Protein AF-0000000078832329 (afdb_homodimer)

Nearest PDB structures (foldseek):
  2ef7-assembly1_A-2  TM=8.087E-01  e=2.312E-12  Sulfurisphaera tokodaii str. 7
  5npl-assembly1_A  TM=8.353E-01  e=2.642E-09  Microcystis aeruginosa PCC 7806
  5nmu-assembly1_B-2  TM=8.184E-01  e=7.572E-09  Microcystis aeruginosa PCC 7806
  5nmu-assembly1_C-2  TM=7.370E-01  e=4.777E-09  Microcystis aeruginosa PCC 7806
  5ufu-assembly1_C  TM=8.105E-01  e=3.676E-07  Rattus norvegicus

Organism: Myxococcus xanthus (strain DK1622) (NCBI:txid246197)

Radius of gyration: 20.85 Å; Cα contacts (8 Å, |Δi|>4): 487; chains: 2; bounding box: 55×65×44 Å

Foldseek 3Di:
DDFQLVQFAQPAAAAEQAAFVVVVVVVCVVVVHFKHFYDDPQAGQFIDGVVQSVVCVVVCVDDCVVPTHTSNRRTHGPAAAAARGHHPVVVVCVCVVVVPQKHFHAHPVRGTRGMGGPVSVVVVVVVVVVVVVVVVVVVVVVD/DDFQLVQFAQPAAAAEQAAFVVVVVVVCVVVVHFKHFYDDPQATQFIDGVVQSVVCCVVCVDDCVVPTHTSNNRTHGPAAAAARGHHPVVVVCVCVVVVPQKHFHAHPVRGTRGMGGPVSVVVVVVVVVVVVVVVVVVVVVVD

Sequence (286 aa):
MQIVGELMTRDVVTLKETQNLAKADELLRLHRIRHLPVVRQEKLVGLITHRDLLRAAATHATDPAAQPLWAADIMTRDVQTVRPDTPLRRAVTLMLEHKYGCLPVVDEGGVLQGILTEADLVRYAQHLIGEQDRRELAAEFNAMQIVGELMTRDVVTLKETQNLAKADELLRLHRIRHLPVVRQEKLVGLITHRDLLRAAATHATDPAAQPLWAADIMTRDVQTVRPDTPLRRAVTLMLEHKYGCLPVVDEGGVLQGILTEADLVRYAQHLIGEQDRRELAAEFNA

Structure (mmCIF, N/CA/C/O backbone):
data_AF-0000000078832329-model_v1
#
loop_
_entity.id
_entity.type
_entity.pdbx_description
1 polymer 'CBS domain protein'
#
loop_
_atom_site.group_PDB
_atom_site.id
_atom_site.type_symbol
_atom_site.label_atom_id
_atom_site.label_alt_id
_atom_site.label_comp_id
_atom_site.label_asym_id
_atom_site.label_entity_id
_atom_site.label_seq_id
_atom_site.pdbx_PDB_ins_code
_atom_site.Cartn_x
_atom_site.Cartn_y
_atom_site.Cartn_z
_atom_site.occupancy
_atom_site.B_iso_or_equiv
_atom_site.auth_seq_id
_atom_site.auth_comp_id
_atom_site.auth_asym_id
_atom_site.auth_atom_id
_atom_site.pdbx_PDB_model_num
ATOM 1 N N . MET A 1 1 ? 9.281 23.75 4.949 1 78.62 1 MET A N 1
ATOM 2 C CA . MET A 1 1 ? 8.781 22.766 3.996 1 78.62 1 MET A CA 1
ATOM 3 C C . MET A 1 1 ? 9.305 21.375 4.328 1 78.62 1 MET A C 1
ATOM 5 O O . MET A 1 1 ? 10.492 21.203 4.605 1 78.62 1 MET A O 1
ATOM 9 N N . GLN A 1 2 ? 8.523 20.375 4.504 1 88.81 2 GLN A N 1
ATOM 10 C CA . GLN A 1 2 ? 8.953 19.016 4.879 1 88.81 2 GLN A CA 1
ATOM 11 C C . GLN A 1 2 ? 9.688 18.344 3.73 1 88.81 2 GLN A C 1
ATOM 13 O O . GLN A 1 2 ? 9.328 18.516 2.564 1 88.81 2 GLN A O 1
ATOM 18 N N . ILE A 1 3 ? 10.781 17.75 4.055 1 94.38 3 ILE A N 1
ATOM 19 C CA . ILE A 1 3 ? 11.57 17.047 3.049 1 94.38 3 ILE A CA 1
ATOM 20 C C . ILE A 1 3 ? 11.484 15.539 3.295 1 94.38 3 ILE A C 1
ATOM 22 O O . ILE A 1 3 ? 11.109 15.102 4.383 1 94.38 3 ILE A O 1
ATOM 26 N N . VAL A 1 4 ? 11.836 14.734 2.252 1 96.94 4 VAL A N 1
ATOM 27 C CA . VAL A 1 4 ? 11.75 13.281 2.275 1 96.94 4 VAL A CA 1
ATOM 28 C C . VAL A 1 4 ? 12.586 12.734 3.428 1 96.94 4 VAL A C 1
ATOM 30 O O . VAL A 1 4 ? 12.156 11.82 4.137 1 96.94 4 VAL A O 1
ATOM 33 N N . GLY A 1 5 ? 13.719 13.328 3.629 1 96.5 5 GLY A N 1
ATOM 34 C CA . GLY A 1 5 ? 14.648 12.859 4.641 1 96.5 5 GLY A CA 1
ATOM 35 C C . GLY A 1 5 ? 14.062 12.867 6.039 1 96.5 5 GLY A C 1
ATOM 36 O O . GLY A 1 5 ? 14.539 12.148 6.926 1 96.5 5 GLY A O 1
ATOM 37 N N . GLU A 1 6 ? 13.039 13.656 6.309 1 93.88 6 GLU A N 1
ATOM 38 C CA . GLU A 1 6 ? 12.422 13.781 7.625 1 93.88 6 GLU A CA 1
ATOM 39 C C . GLU A 1 6 ? 11.43 12.648 7.875 1 93.88 6 GLU A C 1
ATOM 41 O O . GLU A 1 6 ? 11.094 12.344 9.023 1 93.88 6 GLU A O 1
ATOM 46 N N . LEU A 1 7 ? 10.977 12.008 6.82 1 94.38 7 LEU A N 1
ATOM 47 C CA . LEU A 1 7 ? 9.906 11.031 6.98 1 94.38 7 LEU A CA 1
ATOM 48 C C . LEU A 1 7 ? 10.375 9.641 6.582 1 94.38 7 LEU A C 1
ATOM 50 O O . LEU A 1 7 ? 9.773 8.641 6.98 1 94.38 7 LEU A O 1
ATOM 54 N N . MET A 1 8 ? 11.375 9.57 5.781 1 96.69 8 MET A N 1
ATOM 55 C CA . MET A 1 8 ? 11.781 8.289 5.219 1 96.69 8 MET A CA 1
ATOM 56 C C . MET A 1 8 ? 12.219 7.328 6.316 1 96.69 8 MET A C 1
ATOM 58 O O . MET A 1 8 ? 12.664 7.758 7.387 1 96.69 8 MET A O 1
ATOM 62 N N . THR A 1 9 ? 12.086 6.09 6.047 1 96.56 9 THR A N 1
ATOM 63 C CA . THR A 1 9 ? 12.688 5.047 6.871 1 96.56 9 THR A CA 1
ATOM 64 C C . THR A 1 9 ? 14.172 4.895 6.551 1 96.56 9 THR A C 1
ATOM 66 O O . THR A 1 9 ? 14.547 4.75 5.383 1 96.56 9 THR A O 1
ATOM 69 N N . ARG A 1 10 ? 14.992 4.918 7.523 1 95.56 10 ARG A N 1
ATOM 70 C CA . ARG A 1 10 ? 16.438 4.883 7.281 1 95.56 10 ARG A CA 1
ATOM 71 C C . ARG A 1 10 ? 16.984 3.477 7.469 1 95.56 10 ARG A C 1
ATOM 73 O O . ARG A 1 10 ? 17.984 3.105 6.84 1 95.56 10 ARG A O 1
ATOM 80 N N . ASP A 1 11 ? 16.453 2.764 8.375 1 93.5 11 ASP A N 1
ATOM 81 C CA . ASP A 1 11 ? 16.891 1.385 8.57 1 93.5 11 ASP A CA 1
ATOM 82 C C . ASP A 1 11 ? 16.234 0.449 7.559 1 93.5 11 ASP A C 1
ATOM 84 O O . ASP A 1 11 ? 15.336 -0.323 7.91 1 93.5 11 ASP A O 1
ATOM 88 N N . VAL A 1 12 ? 16.75 0.442 6.391 1 96.12 12 VAL A N 1
ATOM 89 C CA . VAL A 1 12 ? 16.125 -0.271 5.281 1 96.12 12 VAL A CA 1
ATOM 90 C C . VAL A 1 12 ? 16.703 -1.685 5.188 1 96.12 12 VAL A C 1
ATOM 92 O O . VAL A 1 12 ? 17.922 -1.872 5.211 1 96.12 12 VAL A O 1
ATOM 95 N N . VAL A 1 13 ? 15.883 -2.662 5.176 1 97.31 13 VAL A N 1
ATOM 96 C CA . VAL A 1 13 ? 16.281 -4.027 4.867 1 97.31 13 VAL A CA 1
ATOM 97 C C . VAL A 1 13 ? 16.578 -4.156 3.375 1 97.31 13 VAL A C 1
ATOM 99 O O . VAL A 1 13 ? 15.773 -3.732 2.541 1 97.31 13 VAL A O 1
ATOM 102 N N . THR A 1 14 ? 17.719 -4.656 3.061 1 97.94 14 THR A N 1
ATOM 103 C CA . THR A 1 14 ? 18.109 -4.746 1.661 1 97.94 14 THR A CA 1
ATOM 104 C C . THR A 1 14 ? 18.484 -6.18 1.296 1 97.94 14 THR A C 1
ATOM 106 O O . THR A 1 14 ? 18.625 -7.035 2.174 1 97.94 14 THR A O 1
ATOM 109 N N . LEU A 1 15 ? 18.531 -6.406 0.07 1 97.5 15 LEU A N 1
ATOM 110 C CA . LEU A 1 15 ? 18.969 -7.664 -0.522 1 97.5 15 LEU A CA 1
ATOM 111 C C . LEU A 1 15 ? 20.156 -7.438 -1.456 1 97.5 15 LEU A C 1
ATOM 113 O O . LEU A 1 15 ? 20.188 -6.457 -2.201 1 97.5 15 LEU A O 1
ATOM 117 N N . LYS A 1 16 ? 21.125 -8.32 -1.372 1 96.62 16 LYS A N 1
ATOM 118 C CA . LYS A 1 16 ? 22.172 -8.281 -2.383 1 96.62 16 LYS A CA 1
ATOM 119 C C . LYS A 1 16 ? 21.703 -8.906 -3.693 1 96.62 16 LYS A C 1
ATOM 121 O O . LYS A 1 16 ? 20.891 -9.828 -3.689 1 96.62 16 LYS A O 1
ATOM 126 N N . GLU A 1 17 ? 22.219 -8.445 -4.789 1 93.38 17 GLU A N 1
ATOM 127 C CA . GLU A 1 17 ? 21.781 -8.93 -6.098 1 93.38 17 GLU A CA 1
ATOM 128 C C . GLU A 1 17 ? 22.125 -10.398 -6.285 1 93.38 17 GLU A C 1
ATOM 130 O O . GLU A 1 17 ? 21.531 -11.086 -7.121 1 93.38 17 GLU A O 1
ATOM 135 N N . THR A 1 18 ? 23.078 -10.969 -5.434 1 92.81 18 THR A N 1
ATOM 136 C CA . THR A 1 18 ? 23.547 -12.344 -5.57 1 92.81 18 THR A CA 1
ATOM 137 C C . THR A 1 18 ? 22.766 -13.273 -4.641 1 92.81 18 THR A C 1
ATOM 139 O O . THR A 1 18 ? 23.031 -14.477 -4.594 1 92.81 18 THR A O 1
ATOM 142 N N . GLN A 1 19 ? 21.891 -12.703 -3.875 1 93 19 GLN A N 1
ATOM 143 C CA . GLN A 1 19 ? 21.047 -13.516 -3.004 1 93 19 GLN A CA 1
ATOM 144 C C . GLN A 1 19 ? 19.797 -13.984 -3.736 1 93 19 GLN A C 1
ATOM 146 O O . GLN A 1 19 ? 19.344 -13.336 -4.684 1 93 19 GLN A O 1
ATOM 151 N N . ASN A 1 20 ? 19.281 -15.07 -3.361 1 90.31 20 ASN A N 1
ATOM 152 C CA . ASN A 1 20 ? 18.203 -15.688 -4.125 1 90.31 20 ASN A CA 1
ATOM 153 C C . ASN A 1 20 ? 16.844 -15.273 -3.596 1 90.31 20 ASN A C 1
ATOM 155 O O . ASN A 1 20 ? 16.75 -14.547 -2.609 1 90.31 20 ASN A O 1
ATOM 159 N N . LEU A 1 21 ? 15.812 -15.805 -4.27 1 91.31 21 LEU A N 1
ATOM 160 C CA . LEU A 1 21 ? 14.445 -15.375 -3.996 1 91.31 21 LEU A CA 1
ATOM 161 C C . LEU A 1 21 ? 13.953 -15.945 -2.67 1 91.31 21 LEU A C 1
ATOM 163 O O . LEU A 1 21 ? 13.062 -15.375 -2.033 1 91.31 21 LEU A O 1
ATOM 167 N N . ALA A 1 22 ? 14.539 -17.062 -2.311 1 89.94 22 ALA A N 1
ATOM 168 C CA . ALA A 1 22 ? 14.188 -17.625 -1.005 1 89.94 22 ALA A CA 1
ATOM 169 C C . ALA A 1 22 ? 14.555 -16.656 0.116 1 89.94 22 ALA A C 1
ATOM 171 O O . ALA A 1 22 ? 13.789 -16.469 1.06 1 89.94 22 ALA A O 1
ATOM 172 N N . LYS A 1 23 ? 15.719 -16.094 -0.041 1 94.19 23 LYS A N 1
ATOM 173 C CA . LYS A 1 23 ? 16.156 -15.102 0.935 1 94.19 23 LYS A CA 1
ATOM 174 C C . LYS A 1 23 ? 15.273 -13.859 0.895 1 94.19 23 LYS A C 1
ATOM 176 O O . LYS A 1 23 ? 14.938 -13.297 1.938 1 94.19 23 LYS A O 1
ATOM 181 N N . ALA A 1 24 ? 14.914 -13.43 -0.29 1 94.44 24 ALA A N 1
ATOM 182 C CA . ALA A 1 24 ? 14.023 -12.281 -0.436 1 94.44 24 ALA A CA 1
ATOM 183 C C . ALA A 1 24 ? 12.695 -12.531 0.283 1 94.44 24 ALA A C 1
ATOM 185 O O . ALA A 1 24 ? 12.227 -11.68 1.044 1 94.44 24 ALA A O 1
ATOM 186 N N . ASP A 1 25 ? 12.188 -13.703 0.064 1 92.75 25 ASP A N 1
ATOM 187 C CA . ASP A 1 25 ? 10.914 -14.07 0.685 1 92.75 25 ASP A CA 1
ATOM 188 C C . ASP A 1 25 ? 11.039 -14.094 2.207 1 92.75 25 ASP A C 1
ATOM 190 O O . ASP A 1 25 ? 10.148 -13.609 2.912 1 92.75 25 ASP A O 1
ATOM 194 N N . GLU A 1 26 ? 12.086 -14.633 2.662 1 95.12 26 GLU A N 1
ATOM 195 C CA . GLU A 1 26 ? 12.359 -14.695 4.094 1 95.12 26 GLU A CA 1
ATOM 196 C C . GLU A 1 26 ? 12.414 -13.305 4.707 1 95.12 26 GLU A C 1
ATOM 198 O O . GLU A 1 26 ? 11.789 -13.047 5.738 1 95.12 26 GLU A O 1
ATOM 203 N N . LEU A 1 27 ? 13.086 -12.406 4.074 1 95.75 27 LEU A N 1
ATOM 204 C CA . LEU A 1 27 ? 13.242 -11.047 4.578 1 95.75 27 LEU A CA 1
ATOM 205 C C . LEU A 1 27 ? 11.906 -10.312 4.598 1 95.75 27 LEU A C 1
ATOM 207 O O . LEU A 1 27 ? 11.57 -9.641 5.574 1 95.75 27 LEU A O 1
ATOM 211 N N . LEU A 1 28 ? 11.164 -10.461 3.504 1 94.25 28 LEU A N 1
ATOM 212 C CA . LEU A 1 28 ? 9.867 -9.805 3.424 1 94.25 28 LEU A CA 1
ATOM 213 C C . LEU A 1 28 ? 8.938 -10.297 4.531 1 94.25 28 LEU A C 1
ATOM 215 O O . LEU A 1 28 ? 8.258 -9.492 5.176 1 94.25 28 LEU A O 1
ATOM 219 N N . ARG A 1 29 ? 8.992 -11.555 4.754 1 91.75 29 ARG A N 1
ATOM 220 C CA . ARG A 1 29 ? 8.141 -12.156 5.773 1 91.75 29 ARG A CA 1
ATOM 221 C C . ARG A 1 29 ? 8.609 -11.781 7.172 1 91.75 29 ARG A C 1
ATOM 223 O O . ARG A 1 29 ? 7.812 -11.336 8 1 91.75 29 ARG A O 1
ATOM 230 N N . LEU A 1 30 ? 9.883 -11.914 7.418 1 94.12 30 LEU A N 1
ATOM 231 C CA . LEU A 1 30 ? 10.477 -11.695 8.734 1 94.12 30 LEU A CA 1
ATOM 232 C C . LEU A 1 30 ? 10.281 -10.25 9.18 1 94.12 30 LEU A C 1
ATOM 234 O O . LEU A 1 30 ? 9.938 -10 10.336 1 94.12 30 LEU A O 1
ATOM 238 N N . HIS A 1 31 ? 10.43 -9.359 8.297 1 94 31 HIS A N 1
ATOM 239 C CA . HIS A 1 31 ? 10.375 -7.941 8.648 1 94 31 HIS A CA 1
ATOM 240 C C . HIS A 1 31 ? 9 -7.352 8.367 1 94 31 HIS A C 1
ATOM 242 O O . HIS A 1 31 ? 8.75 -6.184 8.672 1 94 31 HIS A O 1
ATOM 248 N N . ARG A 1 32 ? 8.125 -8.109 7.73 1 90.12 32 ARG A N 1
ATOM 249 C CA . ARG A 1 32 ? 6.766 -7.688 7.406 1 90.12 32 ARG A CA 1
ATOM 250 C C . ARG A 1 32 ? 6.77 -6.457 6.504 1 90.12 32 ARG A C 1
ATOM 252 O O . ARG A 1 32 ? 6.098 -5.465 6.797 1 90.12 32 ARG A O 1
ATOM 259 N N . ILE A 1 33 ? 7.625 -6.559 5.512 1 92.75 33 ILE A N 1
ATOM 260 C CA . ILE A 1 33 ? 7.715 -5.488 4.527 1 92.75 33 ILE A CA 1
ATOM 261 C C . ILE A 1 33 ? 7.387 -6.035 3.139 1 92.75 33 ILE A C 1
ATOM 263 O O . ILE A 1 33 ? 7.324 -7.25 2.941 1 92.75 33 ILE A O 1
ATOM 267 N N . ARG A 1 34 ? 7.133 -5.039 2.188 1 91.62 34 ARG A N 1
ATOM 268 C CA . ARG A 1 34 ? 6.699 -5.469 0.861 1 91.62 34 ARG A CA 1
ATOM 269 C C . ARG A 1 34 ? 7.672 -4.992 -0.212 1 91.62 34 ARG A C 1
ATOM 271 O O . ARG A 1 34 ? 7.492 -5.281 -1.396 1 91.62 34 ARG A O 1
ATOM 278 N N . HIS A 1 35 ? 8.609 -4.223 0.212 1 95.38 35 HIS A N 1
ATOM 279 C CA . HIS A 1 35 ? 9.602 -3.664 -0.7 1 95.38 35 HIS A CA 1
ATOM 280 C C . HIS A 1 35 ? 11.016 -3.975 -0.232 1 95.38 35 HIS A C 1
ATOM 282 O O . HIS A 1 35 ? 11.344 -3.791 0.943 1 95.38 35 HIS A O 1
ATOM 288 N N . LEU A 1 36 ? 11.797 -4.453 -1.094 1 97.31 36 LEU A N 1
ATOM 289 C CA . LEU A 1 36 ? 13.172 -4.828 -0.78 1 97.31 36 LEU A CA 1
ATOM 290 C C . LEU A 1 36 ? 14.141 -4.227 -1.791 1 97.31 36 LEU A C 1
ATOM 292 O O . LEU A 1 36 ? 14.375 -4.801 -2.857 1 97.31 36 LEU A O 1
ATOM 296 N N . PRO A 1 37 ? 14.75 -3.078 -1.476 1 98.44 37 PRO A N 1
ATOM 297 C CA . PRO A 1 37 ? 15.812 -2.568 -2.35 1 98.44 37 PRO A CA 1
ATOM 298 C C . PRO A 1 37 ? 16.969 -3.553 -2.518 1 98.44 37 PRO A C 1
ATOM 300 O O . PRO A 1 37 ? 17.344 -4.23 -1.559 1 98.44 37 PRO A O 1
ATOM 303 N N . VAL A 1 38 ? 17.438 -3.68 -3.678 1 98.5 38 VAL A N 1
ATOM 304 C CA . VAL A 1 38 ? 18.609 -4.492 -3.988 1 98.5 38 VAL A CA 1
ATOM 305 C C . VAL A 1 38 ? 19.828 -3.598 -4.129 1 98.5 38 VAL A C 1
ATOM 307 O O . VAL A 1 38 ? 19.797 -2.59 -4.84 1 98.5 38 VAL A O 1
ATOM 310 N N . VAL A 1 39 ? 20.891 -3.975 -3.404 1 98 39 VAL A N 1
ATOM 311 C CA . VAL A 1 39 ? 22.047 -3.082 -3.393 1 98 39 VAL A CA 1
ATOM 312 C C . VAL A 1 39 ? 23.312 -3.857 -3.787 1 98 39 VAL A C 1
ATOM 314 O O . VAL A 1 39 ? 23.359 -5.082 -3.645 1 98 39 VAL A O 1
ATOM 317 N N . ARG A 1 40 ? 24.219 -3.203 -4.422 1 97.31 40 ARG A N 1
ATOM 318 C CA . ARG A 1 40 ? 25.594 -3.609 -4.672 1 97.31 40 ARG A CA 1
ATOM 319 C C . ARG A 1 40 ? 26.578 -2.604 -4.078 1 97.31 40 ARG A C 1
ATOM 321 O O . ARG A 1 40 ? 26.609 -1.446 -4.5 1 97.31 40 ARG A O 1
ATOM 328 N N . GLN A 1 41 ? 27.344 -2.979 -3.062 1 94.81 41 GLN A N 1
ATOM 329 C CA . GLN A 1 41 ? 28.25 -2.07 -2.371 1 94.81 41 GLN A CA 1
ATOM 330 C C . GLN A 1 41 ? 27.531 -0.812 -1.908 1 94.81 41 GLN A C 1
ATOM 332 O O . GLN A 1 41 ? 27.953 0.304 -2.197 1 94.81 41 GLN A O 1
ATOM 337 N N . GLU A 1 42 ? 26.375 -0.898 -1.363 1 95 42 GLU A N 1
ATOM 338 C CA . GLU A 1 42 ? 25.547 0.131 -0.73 1 95 42 GLU A CA 1
ATOM 339 C C . GLU A 1 42 ? 24.812 0.971 -1.772 1 95 42 GLU A C 1
ATOM 341 O O . GLU A 1 42 ? 24.047 1.87 -1.425 1 95 42 GLU A O 1
ATOM 346 N N . LYS A 1 43 ? 25.078 0.626 -3.039 1 97.88 43 LYS A N 1
ATOM 347 C CA . LYS A 1 43 ? 24.391 1.35 -4.105 1 97.88 43 LYS A CA 1
ATOM 348 C C . LYS A 1 43 ? 23.125 0.617 -4.535 1 97.88 43 LYS A C 1
ATOM 350 O O . LYS A 1 43 ? 23.125 -0.611 -4.648 1 97.88 43 LYS A O 1
ATOM 355 N N . LEU A 1 44 ? 22.094 1.38 -4.746 1 98.44 44 LEU A N 1
ATOM 356 C CA . LEU A 1 44 ? 20.844 0.8 -5.191 1 98.44 44 LEU A CA 1
ATOM 357 C C . LEU A 1 44 ? 20.953 0.303 -6.629 1 98.44 44 LEU A C 1
ATOM 359 O O . LEU A 1 44 ? 21.297 1.068 -7.531 1 98.44 44 LEU A O 1
ATOM 363 N N . VAL A 1 45 ? 20.656 -0.986 -6.863 1 98.06 45 VAL A N 1
ATOM 364 C CA . VAL A 1 45 ? 20.766 -1.503 -8.219 1 98.06 45 VAL A CA 1
ATOM 365 C C . VAL A 1 45 ? 19.422 -2.059 -8.68 1 98.06 45 VAL A C 1
ATOM 367 O O . VAL A 1 45 ? 19.25 -2.418 -9.844 1 98.06 45 VAL A O 1
ATOM 370 N N . GLY A 1 46 ? 18.469 -2.135 -7.766 1 98.19 46 GLY A N 1
ATOM 371 C CA . GLY A 1 46 ? 17.141 -2.633 -8.141 1 98.19 46 GLY A CA 1
ATOM 372 C C . GLY A 1 46 ? 16.172 -2.654 -6.98 1 98.19 46 GLY A C 1
ATOM 373 O O . GLY A 1 46 ? 16.469 -2.152 -5.895 1 98.19 46 GLY A O 1
ATOM 374 N N . LEU A 1 47 ? 15.008 -3.123 -7.211 1 98.19 47 LEU A N 1
ATOM 375 C CA . LEU A 1 47 ? 13.93 -3.248 -6.238 1 98.19 47 LEU A CA 1
ATOM 376 C C . LEU A 1 47 ? 13.133 -4.527 -6.473 1 98.19 47 LEU A C 1
ATOM 378 O O . LEU A 1 47 ? 12.828 -4.875 -7.613 1 98.19 47 LEU A O 1
ATOM 382 N N . ILE A 1 48 ? 12.875 -5.211 -5.426 1 96.69 48 ILE A N 1
ATOM 383 C CA . ILE A 1 48 ? 12 -6.379 -5.473 1 96.69 48 ILE A CA 1
ATOM 384 C C . ILE A 1 48 ? 10.812 -6.168 -4.535 1 96.69 48 ILE A C 1
ATOM 386 O O . ILE A 1 48 ? 10.984 -5.75 -3.389 1 96.69 48 ILE A O 1
ATOM 390 N N . THR A 1 49 ? 9.672 -6.383 -5.035 1 94.19 49 THR A N 1
ATOM 391 C CA . THR A 1 49 ? 8.477 -6.305 -4.207 1 94.19 49 THR A CA 1
ATOM 392 C C . THR A 1 49 ? 7.891 -7.691 -3.967 1 94.19 49 THR A C 1
ATOM 394 O O . THR A 1 49 ? 8.281 -8.656 -4.629 1 94.19 49 THR A O 1
ATOM 397 N N . HIS A 1 50 ? 7.059 -7.75 -2.949 1 90.94 50 HIS A N 1
ATOM 398 C CA . HIS A 1 50 ? 6.355 -9.008 -2.715 1 90.94 50 HIS A CA 1
ATOM 399 C C . HIS A 1 50 ? 5.578 -9.438 -3.953 1 90.94 50 HIS A C 1
ATOM 401 O O . HIS A 1 50 ? 5.52 -10.633 -4.266 1 90.94 50 HIS A O 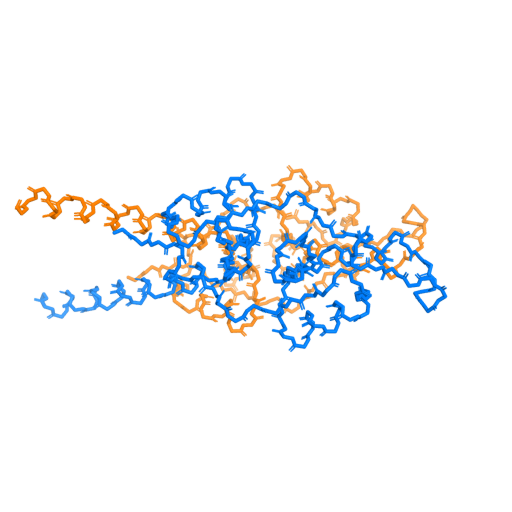1
ATOM 407 N N . ARG A 1 51 ? 5.062 -8.516 -4.68 1 88.75 51 ARG A N 1
ATOM 408 C CA . ARG A 1 51 ? 4.355 -8.828 -5.918 1 88.75 51 ARG A CA 1
ATOM 409 C C . ARG A 1 51 ? 5.293 -9.453 -6.945 1 88.75 51 ARG A C 1
ATOM 411 O O . ARG A 1 51 ? 4.902 -10.375 -7.668 1 88.75 51 ARG A O 1
ATOM 418 N N . ASP A 1 52 ? 6.43 -8.922 -7.031 1 90.12 52 ASP A N 1
ATOM 419 C CA . ASP A 1 52 ? 7.422 -9.484 -7.941 1 90.12 52 ASP A CA 1
ATOM 420 C C . ASP A 1 52 ? 7.668 -10.961 -7.637 1 90.12 52 ASP A C 1
ATOM 422 O O . ASP A 1 52 ? 7.762 -11.781 -8.547 1 90.12 52 ASP A O 1
ATOM 426 N N . LEU A 1 53 ? 7.777 -11.242 -6.371 1 89.31 53 LEU A N 1
ATOM 427 C CA . LEU A 1 53 ? 8.039 -12.617 -5.961 1 89.31 53 LEU A CA 1
ATOM 428 C C . LEU A 1 53 ? 6.867 -13.523 -6.316 1 89.31 53 LEU A C 1
ATOM 430 O O . LEU A 1 53 ? 7.062 -14.633 -6.824 1 89.31 53 LEU A O 1
ATOM 434 N N . LEU A 1 54 ? 5.695 -13.062 -6.074 1 87.31 54 LEU A N 1
ATOM 435 C CA . LEU A 1 54 ? 4.504 -13.852 -6.383 1 87.31 54 LEU A CA 1
ATOM 436 C C . LEU A 1 54 ? 4.379 -14.086 -7.883 1 87.31 54 LEU A C 1
ATOM 438 O O . LEU A 1 54 ? 4.012 -15.18 -8.312 1 87.31 54 LEU A O 1
ATOM 442 N N . ARG A 1 55 ? 4.719 -13.086 -8.641 1 87.31 55 ARG A N 1
ATOM 443 C CA . ARG A 1 55 ? 4.691 -13.227 -10.094 1 87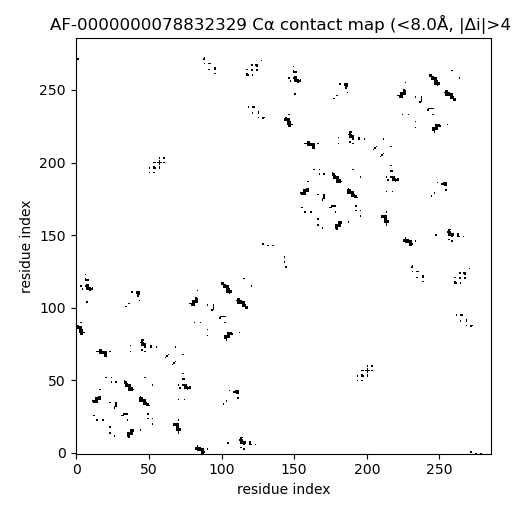.31 55 ARG A CA 1
ATOM 444 C C . ARG A 1 55 ? 5.727 -14.242 -10.562 1 87.31 55 ARG A C 1
ATOM 446 O O . ARG A 1 55 ? 5.438 -15.078 -11.43 1 87.31 55 ARG A O 1
ATOM 453 N N . ALA A 1 56 ? 6.883 -14.117 -10 1 85.31 56 ALA A N 1
ATOM 454 C CA . ALA A 1 56 ? 7.953 -15.047 -10.352 1 85.31 56 ALA A CA 1
ATOM 455 C C . ALA A 1 56 ? 7.566 -16.484 -10.016 1 85.31 56 ALA A C 1
ATOM 457 O O . ALA A 1 56 ? 7.844 -17.406 -10.789 1 85.31 56 ALA A O 1
ATOM 458 N N . ALA A 1 57 ? 6.949 -16.641 -8.914 1 81.38 57 ALA A N 1
ATOM 459 C CA . ALA A 1 57 ? 6.523 -17.969 -8.477 1 81.38 57 ALA A CA 1
ATOM 460 C C . ALA A 1 57 ? 5.453 -18.531 -9.406 1 81.38 57 ALA A C 1
ATOM 462 O O . ALA A 1 57 ? 5.41 -19.734 -9.664 1 81.38 57 ALA A O 1
ATOM 463 N N . ALA A 1 58 ? 4.625 -17.672 -9.945 1 77.44 58 ALA A N 1
ATOM 464 C CA . ALA A 1 58 ? 3.539 -18.094 -10.828 1 77.44 58 ALA A CA 1
ATOM 465 C C . ALA A 1 58 ? 4.07 -18.484 -12.203 1 77.44 58 ALA A C 1
ATOM 467 O O . ALA A 1 58 ? 3.512 -19.359 -12.875 1 77.44 58 ALA A O 1
ATOM 468 N N . THR A 1 59 ? 5.02 -17.766 -12.617 1 76.44 59 THR A N 1
ATOM 469 C CA . THR A 1 59 ? 5.527 -17.969 -13.969 1 76.44 59 THR A CA 1
ATOM 470 C C . THR A 1 59 ? 6.57 -19.078 -14.008 1 76.44 59 THR A C 1
ATOM 472 O O . THR A 1 59 ? 6.711 -19.766 -15.016 1 76.44 59 THR A O 1
ATOM 475 N N . HIS A 1 60 ? 7.328 -19.125 -12.969 1 69.81 60 HIS A N 1
ATOM 476 C CA . HIS A 1 60 ? 8.422 -20.094 -12.984 1 69.81 60 HIS A CA 1
ATOM 477 C C . HIS A 1 60 ? 8.047 -21.359 -12.211 1 69.81 60 HIS A C 1
ATOM 479 O O . HIS A 1 60 ? 8.508 -21.562 -11.086 1 69.81 60 HIS A O 1
ATOM 485 N N . ALA A 1 61 ? 7.023 -22.016 -12.609 1 56.88 61 ALA A N 1
ATOM 486 C CA . ALA A 1 61 ? 6.559 -23.297 -12.055 1 56.88 61 ALA A CA 1
ATOM 487 C C . ALA A 1 61 ? 7.73 -24.203 -11.727 1 56.88 61 ALA A C 1
ATOM 489 O O . ALA A 1 61 ? 7.539 -25.297 -11.18 1 56.88 61 ALA A O 1
ATOM 490 N N . THR A 1 62 ? 8.93 -23.656 -12 1 55.72 62 THR A N 1
ATOM 491 C CA . THR A 1 62 ? 10 -24.641 -11.922 1 55.72 62 THR A CA 1
ATOM 492 C C . THR A 1 62 ? 10.461 -24.828 -10.484 1 55.72 62 THR A C 1
ATOM 494 O O . THR A 1 62 ? 10.227 -23.953 -9.633 1 55.72 62 THR A O 1
ATOM 497 N N . ASP A 1 63 ? 10.938 -26.016 -10.109 1 57.66 63 ASP A N 1
ATOM 498 C CA . ASP A 1 63 ? 11.492 -26.469 -8.836 1 57.66 63 ASP A CA 1
ATOM 499 C C . ASP A 1 63 ? 12.555 -25.5 -8.328 1 57.66 63 ASP A C 1
ATOM 501 O O . ASP A 1 63 ? 13.68 -25.469 -8.844 1 57.66 63 ASP A O 1
ATOM 505 N N . PRO A 1 64 ? 12.094 -24.453 -7.48 1 58.16 64 PRO A N 1
ATOM 506 C CA . PRO A 1 64 ? 13.055 -23.469 -6.973 1 58.16 64 PRO A CA 1
ATOM 507 C C . PRO A 1 64 ? 14.359 -24.109 -6.5 1 58.16 64 PRO A C 1
ATOM 509 O O . PRO A 1 64 ? 15.414 -23.484 -6.523 1 58.16 64 PRO A O 1
ATOM 512 N N . ALA A 1 65 ? 14.242 -25.312 -5.93 1 59.66 65 ALA A N 1
ATOM 513 C CA . ALA A 1 65 ? 15.43 -26.016 -5.469 1 59.66 65 ALA A CA 1
ATOM 514 C C . ALA A 1 65 ? 16.375 -26.312 -6.629 1 59.66 65 ALA A C 1
ATOM 516 O O . ALA A 1 65 ? 17.594 -26.297 -6.473 1 59.66 65 ALA A O 1
ATOM 517 N N . ALA A 1 66 ? 15.844 -26.625 -7.734 1 63.28 66 ALA A N 1
ATOM 518 C CA . ALA A 1 66 ? 16.656 -27.078 -8.867 1 63.28 66 ALA A CA 1
ATOM 519 C C . ALA A 1 66 ? 17.141 -25.875 -9.688 1 63.28 66 ALA A C 1
ATOM 521 O O . ALA A 1 66 ? 18.219 -25.938 -10.297 1 63.28 66 ALA A O 1
ATOM 522 N N . GLN A 1 67 ? 16.422 -24.766 -9.719 1 66.75 67 GLN A N 1
ATOM 523 C CA . GLN A 1 67 ? 16.797 -23.562 -10.469 1 66.75 67 GLN A CA 1
ATOM 524 C C . GLN A 1 67 ? 16.438 -22.312 -9.688 1 66.75 67 GLN A C 1
ATOM 526 O O . GLN A 1 67 ? 15.438 -21.641 -9.984 1 66.75 67 GLN A O 1
ATOM 531 N N . PRO A 1 68 ? 17.422 -22.109 -8.781 1 73.5 68 PRO A N 1
ATOM 532 C CA . PRO A 1 68 ? 17.109 -20.922 -7.969 1 73.5 68 PRO A CA 1
ATOM 533 C C . PRO A 1 68 ? 17.156 -19.641 -8.773 1 73.5 68 PRO A C 1
ATOM 535 O O . PRO A 1 68 ? 17.984 -19.484 -9.68 1 73.5 68 PRO A O 1
ATOM 538 N N . LEU A 1 69 ? 16.094 -18.844 -8.656 1 84.69 69 LEU A N 1
ATOM 539 C CA . LEU A 1 69 ? 16.109 -17.5 -9.203 1 84.69 69 LEU A CA 1
ATOM 540 C C . LEU A 1 69 ? 16.812 -16.531 -8.258 1 84.69 69 LEU A C 1
ATOM 542 O O . LEU A 1 69 ? 16.688 -16.641 -7.039 1 84.69 69 LEU A O 1
ATOM 546 N N . TRP A 1 70 ? 17.672 -15.672 -8.922 1 90.06 70 TRP A N 1
ATOM 547 C CA . TRP A 1 70 ? 18.406 -14.656 -8.172 1 90.06 70 TRP A CA 1
ATOM 548 C C . TRP A 1 70 ? 17.703 -13.312 -8.234 1 90.06 70 TRP A C 1
ATOM 550 O O . TRP A 1 70 ? 16.906 -13.055 -9.148 1 90.06 70 TRP A O 1
ATOM 560 N N . ALA A 1 71 ? 17.984 -12.492 -7.184 1 92.69 71 ALA A N 1
ATOM 561 C CA . ALA A 1 71 ? 17.422 -11.148 -7.141 1 92.69 71 ALA A CA 1
ATOM 562 C C . ALA A 1 71 ? 17.656 -10.406 -8.453 1 92.69 71 ALA A C 1
ATOM 564 O O . ALA A 1 71 ? 16.75 -9.766 -8.984 1 92.69 71 ALA A O 1
ATOM 565 N N . ALA A 1 72 ? 18.812 -10.609 -9.047 1 92.44 72 ALA A N 1
ATOM 566 C CA . ALA A 1 72 ? 19.188 -9.914 -10.273 1 92.44 72 ALA A CA 1
ATOM 567 C C . ALA A 1 72 ? 18.297 -10.32 -11.438 1 92.44 72 ALA A C 1
ATOM 569 O O . ALA A 1 72 ? 18.125 -9.555 -12.391 1 92.44 72 ALA A O 1
ATOM 570 N N . ASP A 1 73 ? 17.688 -11.477 -11.336 1 90.75 73 ASP A N 1
ATOM 571 C CA . ASP A 1 73 ? 16.891 -12.016 -12.438 1 90.75 73 ASP A CA 1
ATOM 572 C C . ASP A 1 73 ? 15.5 -11.391 -12.477 1 90.75 73 ASP A C 1
ATOM 574 O O . ASP A 1 73 ? 14.867 -11.336 -13.531 1 90.75 73 ASP A O 1
ATOM 578 N N . ILE A 1 74 ? 15.086 -10.844 -11.32 1 91 74 ILE A N 1
ATOM 579 C CA . ILE A 1 74 ? 13.672 -10.477 -11.312 1 91 74 ILE A CA 1
ATOM 580 C C . ILE A 1 74 ? 13.516 -9.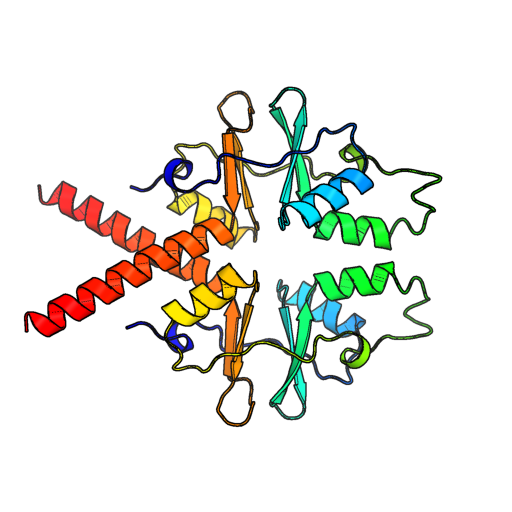023 -10.875 1 91 74 ILE A C 1
ATOM 582 O O . ILE A 1 74 ? 12.438 -8.445 -11 1 91 74 ILE A O 1
ATOM 586 N N . MET A 1 75 ? 14.562 -8.453 -10.359 1 94.56 75 MET A N 1
ATOM 587 C CA . MET A 1 75 ? 14.438 -7.109 -9.789 1 94.56 75 MET A CA 1
ATOM 588 C C . MET A 1 75 ? 14.141 -6.082 -10.875 1 94.56 75 MET A C 1
ATOM 590 O O . MET A 1 75 ? 14.578 -6.238 -12.023 1 94.56 75 MET A O 1
ATOM 594 N N . THR A 1 76 ? 13.391 -5.09 -10.508 1 95.06 76 THR A N 1
ATOM 595 C CA . THR A 1 76 ? 13.258 -3.906 -11.344 1 95.06 76 THR A CA 1
ATOM 596 C C . THR A 1 76 ? 14.531 -3.068 -11.32 1 95.06 76 THR A C 1
ATOM 598 O O . THR A 1 76 ? 15.047 -2.756 -10.242 1 95.06 76 THR A O 1
ATOM 601 N N . ARG A 1 77 ? 15.07 -2.672 -12.414 1 94.44 77 ARG A N 1
ATOM 602 C CA . ARG A 1 77 ? 16.328 -1.951 -12.453 1 94.44 77 ARG A CA 1
ATOM 603 C C . ARG A 1 77 ? 16.109 -0.453 -12.625 1 94.44 77 ARG A C 1
ATOM 605 O O . ARG A 1 77 ? 16.891 0.359 -12.117 1 94.44 77 ARG A O 1
ATOM 612 N N . ASP A 1 78 ? 15.133 -0.068 -13.328 1 93.38 78 ASP A N 1
ATOM 613 C CA . ASP A 1 78 ? 14.828 1.35 -13.508 1 93.38 78 ASP A CA 1
ATOM 614 C C . ASP A 1 78 ? 13.914 1.863 -12.406 1 93.38 78 ASP A C 1
ATOM 616 O O . ASP A 1 78 ? 12.758 2.219 -12.664 1 93.38 78 ASP A O 1
ATOM 620 N N . VAL A 1 79 ? 14.539 1.979 -11.227 1 96.12 79 VAL A N 1
ATOM 621 C CA . VAL A 1 79 ? 13.766 2.348 -10.047 1 96.12 79 VAL A CA 1
ATOM 622 C C . VAL A 1 79 ? 13.734 3.867 -9.898 1 96.12 79 VAL A C 1
ATOM 624 O O . VAL A 1 79 ? 14.773 4.527 -9.977 1 96.12 79 VAL A O 1
ATOM 627 N N . GLN A 1 80 ? 12.586 4.438 -9.812 1 97.38 80 GLN A N 1
ATOM 628 C CA . GLN A 1 80 ? 12.469 5.852 -9.469 1 97.38 80 GLN A CA 1
ATOM 629 C C . GLN A 1 80 ? 12.969 6.117 -8.055 1 97.38 80 GLN A C 1
ATOM 631 O O . GLN A 1 80 ? 12.57 5.43 -7.109 1 97.38 80 GLN A O 1
ATOM 636 N N . THR A 1 81 ? 13.859 7.039 -7.918 1 98.44 81 THR A N 1
ATOM 637 C CA . THR A 1 81 ? 14.414 7.402 -6.621 1 98.44 81 THR A CA 1
ATOM 638 C C . THR A 1 81 ? 14.234 8.891 -6.352 1 98.44 81 THR A C 1
ATOM 640 O O . THR A 1 81 ? 13.859 9.648 -7.25 1 98.44 81 THR A O 1
ATOM 643 N N . VAL A 1 82 ? 14.445 9.234 -5.172 1 98.5 82 VAL A N 1
ATOM 644 C CA . VAL A 1 82 ? 14.492 10.641 -4.777 1 98.5 82 VAL A CA 1
ATOM 645 C C . VAL A 1 82 ? 15.695 10.875 -3.865 1 98.5 82 VAL A C 1
ATOM 647 O O . VAL A 1 82 ? 16.359 9.93 -3.445 1 98.5 82 VAL A O 1
ATOM 650 N N . ARG A 1 83 ? 15.938 12.125 -3.568 1 98.5 83 ARG A N 1
ATOM 651 C CA . ARG A 1 83 ? 17 12.531 -2.648 1 98.5 83 ARG A CA 1
ATOM 652 C C . ARG A 1 83 ? 16.438 12.836 -1.265 1 98.5 83 ARG A C 1
ATOM 654 O O . ARG A 1 83 ? 15.234 13.094 -1.118 1 98.5 83 ARG A O 1
ATOM 661 N N . PRO A 1 84 ? 17.297 12.766 -0.25 1 97.75 84 PRO A N 1
ATOM 662 C CA . PRO A 1 84 ? 16.812 13.102 1.09 1 97.75 84 PRO A CA 1
ATOM 663 C C . PRO A 1 84 ? 16.234 14.516 1.172 1 97.75 84 PRO A C 1
ATOM 665 O O . PRO A 1 84 ? 15.32 14.773 1.954 1 97.75 84 PRO A O 1
ATOM 668 N N . ASP A 1 85 ? 16.703 15.398 0.312 1 97.25 85 ASP A N 1
ATOM 669 C CA . ASP A 1 85 ? 16.297 16.797 0.406 1 97.25 85 ASP A CA 1
ATOM 670 C C . ASP A 1 85 ? 15.141 17.094 -0.553 1 97.25 85 ASP A C 1
ATOM 672 O O . ASP A 1 85 ? 14.695 18.25 -0.648 1 97.25 85 ASP A O 1
ATOM 676 N N . THR A 1 86 ? 14.672 16.094 -1.285 1 96.94 86 THR A N 1
ATOM 677 C CA . THR A 1 86 ? 13.5 16.281 -2.133 1 96.94 86 THR A CA 1
ATOM 678 C C . THR A 1 86 ? 12.312 16.766 -1.311 1 96.94 86 THR A C 1
ATOM 680 O O . THR A 1 86 ? 12.055 16.234 -0.223 1 96.94 86 THR A O 1
ATOM 683 N N . PRO A 1 87 ? 11.656 17.844 -1.765 1 95.69 87 PRO A N 1
ATOM 684 C CA . PRO A 1 87 ? 10.422 18.234 -1.079 1 95.69 87 PRO A CA 1
ATOM 685 C C . PRO A 1 87 ? 9.414 17.094 -0.989 1 95.69 87 PRO A C 1
ATOM 687 O O . PRO A 1 87 ? 9.188 16.391 -1.974 1 95.69 87 PRO A O 1
ATOM 690 N N . LEU A 1 88 ? 8.883 16.906 0.18 1 94.75 88 LEU A N 1
ATOM 691 C CA . LEU A 1 88 ? 7.941 15.82 0.417 1 94.75 88 LEU A CA 1
ATOM 692 C C . LEU A 1 88 ? 6.762 15.906 -0.545 1 94.75 88 LEU A C 1
ATOM 694 O O . LEU A 1 88 ? 6.277 14.883 -1.031 1 94.75 88 LEU A O 1
ATOM 698 N N . ARG A 1 89 ? 6.273 17.078 -0.856 1 92.69 89 ARG A N 1
ATOM 699 C CA . ARG A 1 89 ? 5.156 17.266 -1.775 1 92.69 89 ARG A CA 1
ATOM 700 C C . ARG A 1 89 ? 5.457 16.656 -3.139 1 92.69 89 ARG A C 1
ATOM 702 O O . ARG A 1 89 ? 4.578 16.062 -3.766 1 92.69 89 ARG A O 1
ATOM 709 N N . ARG A 1 90 ? 6.645 16.797 -3.562 1 94.62 90 ARG A N 1
ATOM 710 C CA . ARG A 1 90 ? 7.047 16.234 -4.844 1 94.62 90 ARG A CA 1
ATOM 711 C C . ARG A 1 90 ? 7.074 14.711 -4.785 1 94.62 90 ARG A C 1
ATOM 713 O O . ARG A 1 90 ? 6.613 14.039 -5.711 1 94.62 90 ARG A O 1
ATOM 720 N N . ALA A 1 91 ? 7.637 14.172 -3.742 1 96.5 91 ALA A N 1
ATOM 721 C CA . ALA A 1 91 ? 7.699 12.727 -3.57 1 96.5 91 ALA A CA 1
ATOM 722 C C . ALA A 1 91 ? 6.297 12.117 -3.549 1 96.5 91 ALA A C 1
ATOM 724 O O . ALA A 1 91 ? 6.047 11.102 -4.195 1 96.5 91 ALA A O 1
ATOM 725 N N . VAL A 1 92 ? 5.418 12.758 -2.846 1 95.19 92 VAL A N 1
ATOM 726 C CA . VAL A 1 92 ? 4.051 12.258 -2.723 1 95.19 92 VAL A CA 1
ATOM 727 C C . VAL A 1 92 ? 3.361 12.297 -4.082 1 95.19 92 VAL A C 1
ATOM 729 O O . VAL A 1 92 ? 2.666 11.352 -4.461 1 95.19 92 VAL A O 1
ATOM 732 N N . THR A 1 93 ? 3.562 13.391 -4.805 1 94.19 93 THR A N 1
ATOM 733 C CA . THR A 1 93 ? 2.992 13.516 -6.145 1 94.19 93 THR A CA 1
ATOM 734 C C . THR A 1 93 ? 3.494 12.398 -7.051 1 94.19 93 THR A C 1
ATOM 736 O O . THR A 1 93 ? 2.707 11.766 -7.766 1 94.19 93 THR A O 1
ATOM 739 N N . LEU A 1 94 ? 4.762 12.086 -6.988 1 95 94 LEU A N 1
ATOM 740 C CA . LEU A 1 94 ? 5.359 11.016 -7.77 1 95 94 LEU A CA 1
ATOM 741 C C . LEU A 1 94 ? 4.723 9.672 -7.426 1 95 94 LEU A C 1
ATOM 743 O O . LEU A 1 94 ? 4.359 8.906 -8.32 1 95 94 LEU A O 1
ATOM 747 N N . MET A 1 95 ? 4.547 9.406 -6.152 1 94.94 95 MET A N 1
ATOM 748 C CA . MET A 1 95 ? 4.008 8.133 -5.691 1 94.94 95 MET A CA 1
ATOM 749 C C . MET A 1 95 ? 2.562 7.953 -6.141 1 94.94 95 MET A C 1
ATOM 751 O O . MET A 1 95 ? 2.184 6.879 -6.617 1 94.94 95 MET A O 1
ATOM 755 N N . LEU A 1 96 ? 1.784 9.016 -6.051 1 91.94 96 LEU A N 1
ATOM 756 C CA . LEU A 1 96 ? 0.374 8.93 -6.414 1 91.94 96 LEU A CA 1
ATOM 757 C C . LEU A 1 96 ? 0.21 8.844 -7.93 1 91.94 96 LEU A C 1
ATOM 759 O O . LEU A 1 96 ? -0.585 8.039 -8.422 1 91.94 96 LEU A O 1
ATOM 763 N N . GLU A 1 97 ? 0.973 9.648 -8.672 1 92.06 97 GLU A N 1
ATOM 764 C CA . GLU A 1 97 ? 0.859 9.711 -10.125 1 92.06 97 GLU A CA 1
ATOM 765 C C . GLU A 1 97 ? 1.266 8.391 -10.766 1 92.06 97 GLU A C 1
ATOM 767 O O . GLU A 1 97 ? 0.618 7.922 -11.711 1 92.06 97 GLU A O 1
ATOM 772 N N . HIS A 1 98 ? 2.295 7.781 -10.242 1 92.44 98 HIS A N 1
ATOM 773 C CA . HIS A 1 98 ? 2.836 6.582 -10.859 1 92.44 98 HIS A CA 1
ATOM 774 C C . HIS A 1 98 ? 2.447 5.33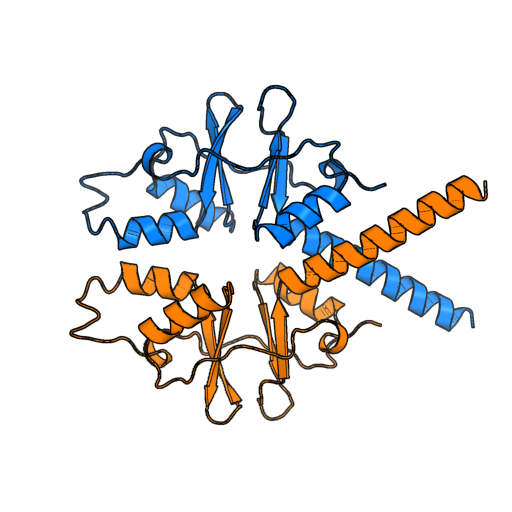2 -10.078 1 92.44 98 HIS A C 1
ATOM 776 O O . HIS A 1 98 ? 2.828 4.219 -10.453 1 92.44 98 HIS A O 1
ATOM 782 N N . LYS A 1 99 ? 1.705 5.523 -8.945 1 89.38 99 LYS A N 1
ATOM 783 C CA . LYS A 1 99 ? 1.22 4.438 -8.102 1 89.38 99 LYS A CA 1
ATOM 784 C C . LYS A 1 99 ? 2.377 3.613 -7.547 1 89.38 99 LYS A C 1
ATOM 786 O O . LYS A 1 99 ? 2.342 2.381 -7.582 1 89.38 99 LYS A O 1
ATOM 791 N N . TYR A 1 100 ? 3.432 4.383 -7.184 1 92.44 100 TYR A N 1
ATOM 792 C CA . TYR A 1 100 ? 4.547 3.727 -6.516 1 92.44 100 TYR A CA 1
ATOM 793 C C . TYR A 1 100 ? 4.223 3.457 -5.051 1 92.44 100 TYR A C 1
ATOM 795 O O . TYR A 1 100 ? 3.752 4.348 -4.34 1 92.44 100 TYR A O 1
ATOM 803 N N . GLY A 1 101 ? 4.469 2.293 -4.562 1 92.12 101 GLY A N 1
ATOM 804 C CA . GLY A 1 101 ? 4.301 1.973 -3.154 1 92.12 101 GLY A CA 1
ATOM 805 C C . GLY A 1 101 ? 5.434 2.488 -2.287 1 92.12 101 GLY A C 1
ATOM 806 O O . GLY A 1 101 ? 5.289 2.592 -1.066 1 92.12 101 GLY A O 1
ATOM 807 N N . CYS A 1 102 ? 6.492 2.77 -2.998 1 95.94 102 CYS A N 1
ATOM 808 C CA . CYS A 1 102 ? 7.648 3.309 -2.291 1 95.94 102 CYS A CA 1
ATOM 809 C C . CYS A 1 102 ? 8.539 4.105 -3.232 1 95.94 102 CYS A C 1
ATOM 811 O O . CYS A 1 102 ? 8.383 4.035 -4.453 1 95.94 102 CYS A O 1
ATOM 813 N N . LEU A 1 103 ? 9.406 4.887 -2.646 1 98.06 103 LEU A N 1
ATOM 814 C CA . LEU A 1 103 ? 10.5 5.574 -3.322 1 98.06 103 LEU A CA 1
ATOM 815 C C . LEU A 1 103 ? 11.805 5.391 -2.562 1 98.06 103 LEU A C 1
ATOM 817 O O . LEU A 1 103 ? 11.992 5.973 -1.489 1 98.06 103 LEU A O 1
ATOM 821 N N . PRO A 1 104 ? 12.734 4.594 -3.1 1 98.75 104 PRO A N 1
ATOM 822 C CA . PRO A 1 104 ? 14.055 4.578 -2.479 1 98.75 104 PRO A CA 1
ATOM 823 C C . PRO A 1 104 ? 14.719 5.953 -2.473 1 98.75 104 PRO A C 1
ATOM 825 O O . PRO A 1 104 ? 14.57 6.719 -3.43 1 98.75 104 PRO A O 1
ATOM 828 N N . VAL A 1 105 ? 15.352 6.27 -1.427 1 98.81 105 VAL A N 1
ATOM 829 C CA . VAL A 1 105 ? 16.062 7.539 -1.257 1 98.81 105 VAL A CA 1
ATOM 830 C C . VAL A 1 105 ? 17.562 7.312 -1.376 1 98.81 105 VAL A C 1
ATOM 832 O O . VAL A 1 105 ? 18.141 6.52 -0.627 1 98.81 105 VAL A O 1
ATOM 835 N N . VAL A 1 106 ? 18.156 7.961 -2.322 1 98.69 106 VAL A N 1
ATOM 836 C CA . VAL A 1 106 ? 19.578 7.746 -2.572 1 98.69 106 VAL A CA 1
ATOM 837 C C . VAL A 1 106 ? 20.312 9.086 -2.547 1 98.69 106 VAL A C 1
ATOM 839 O O . VAL A 1 106 ? 19.703 10.141 -2.74 1 98.69 106 VAL A O 1
ATOM 842 N N . ASP A 1 107 ? 21.547 9.031 -2.25 1 97.94 107 ASP A N 1
ATOM 843 C CA . ASP A 1 107 ? 22.359 10.242 -2.338 1 97.94 107 ASP A CA 1
ATOM 844 C C . ASP A 1 107 ? 22.875 10.445 -3.756 1 97.94 107 ASP A C 1
ATOM 846 O O . ASP A 1 107 ? 22.453 9.766 -4.691 1 97.94 107 ASP A O 1
ATOM 850 N N . GLU A 1 108 ? 23.703 11.375 -3.936 1 96.62 108 GLU A N 1
ATOM 851 C CA . GLU A 1 108 ? 24.219 11.742 -5.25 1 96.62 108 GLU A CA 1
ATOM 852 C C . GLU A 1 108 ? 24.984 10.586 -5.887 1 96.62 108 GLU A C 1
ATOM 854 O O . GLU A 1 108 ? 24.984 10.43 -7.109 1 96.62 108 GLU A O 1
ATOM 859 N N . GLY A 1 109 ? 25.531 9.727 -5.102 1 96.56 109 GLY A N 1
ATOM 860 C CA . GLY A 1 109 ? 26.344 8.617 -5.594 1 96.56 109 GLY A CA 1
ATOM 861 C C . GLY A 1 109 ? 25.531 7.352 -5.812 1 96.56 109 GLY A C 1
ATOM 862 O O . GLY A 1 109 ? 26.078 6.32 -6.219 1 96.56 109 GLY A O 1
ATOM 863 N N . GLY A 1 110 ? 24.281 7.387 -5.516 1 97.44 110 GLY A N 1
ATOM 864 C CA . GLY A 1 110 ? 23.438 6.223 -5.711 1 97.44 110 GLY A CA 1
ATOM 865 C C . GLY A 1 110 ? 23.375 5.316 -4.496 1 97.44 110 GLY A C 1
ATOM 866 O O . GLY A 1 110 ? 22.781 4.238 -4.551 1 97.44 110 GLY A O 1
ATOM 867 N N . VAL A 1 111 ? 24.016 5.848 -3.408 1 98.06 111 VAL A N 1
ATOM 868 C CA . VAL A 1 111 ? 24.016 5.07 -2.174 1 98.06 111 VAL A CA 1
ATOM 869 C C . VAL A 1 111 ? 22.641 5.176 -1.507 1 98.06 111 VAL A C 1
ATOM 871 O O . VAL A 1 111 ? 22.078 6.27 -1.382 1 98.06 111 VAL A O 1
ATOM 874 N N . LEU A 1 112 ? 22.109 4.062 -1.1 1 98.5 112 LEU A N 1
ATOM 875 C CA . LEU A 1 112 ? 20.797 4.016 -0.481 1 98.5 112 LEU A CA 1
ATOM 876 C C . LEU A 1 112 ? 20.812 4.652 0.904 1 98.5 112 LEU A C 1
ATOM 878 O O . LEU A 1 112 ? 21.594 4.242 1.766 1 98.5 112 LEU A O 1
ATOM 882 N N . GLN A 1 113 ? 19.984 5.699 1.067 1 98.31 113 GLN A N 1
ATOM 883 C CA . GLN A 1 113 ? 19.938 6.414 2.338 1 98.31 113 GLN A CA 1
ATOM 884 C C . GLN A 1 113 ? 18.688 6.043 3.133 1 98.31 113 GLN A C 1
ATOM 886 O O . GLN A 1 113 ? 18.625 6.254 4.348 1 98.31 113 GLN A O 1
ATOM 891 N N . GLY A 1 114 ? 17.672 5.543 2.492 1 98.38 114 GLY A N 1
ATOM 892 C CA . GLY A 1 114 ? 16.391 5.219 3.094 1 98.38 114 GLY A CA 1
ATOM 893 C C . GLY A 1 114 ? 15.336 4.832 2.074 1 98.38 114 GLY A C 1
ATOM 894 O O . GLY A 1 114 ? 15.656 4.496 0.935 1 98.38 114 GLY A O 1
ATOM 895 N N . ILE A 1 115 ? 14.156 4.832 2.479 1 98.56 115 ILE A N 1
ATOM 896 C CA . ILE A 1 115 ? 13.031 4.523 1.606 1 98.56 115 ILE A CA 1
ATOM 897 C C . ILE A 1 115 ? 11.773 5.23 2.117 1 98.56 115 ILE A C 1
ATOM 899 O O . ILE A 1 115 ? 11.539 5.297 3.326 1 98.56 115 ILE A O 1
ATOM 903 N N . LEU A 1 116 ? 11.086 5.902 1.266 1 97.62 116 LEU A N 1
ATOM 904 C CA . LEU A 1 116 ? 9.781 6.477 1.581 1 97.62 116 LEU A CA 1
ATOM 905 C C . LEU A 1 116 ? 8.656 5.57 1.088 1 97.62 116 LEU A C 1
ATOM 907 O O . LEU A 1 116 ? 8.57 5.273 -0.105 1 97.62 116 LEU A O 1
ATOM 911 N N . THR A 1 117 ? 7.812 5.121 1.986 1 95.38 117 THR A N 1
ATOM 912 C CA . THR A 1 117 ? 6.727 4.215 1.626 1 95.38 117 THR A CA 1
ATOM 913 C C . THR A 1 117 ? 5.371 4.855 1.901 1 95.38 117 THR A C 1
ATOM 915 O O . THR A 1 117 ? 5.293 5.891 2.566 1 95.38 117 THR A O 1
ATOM 918 N N . GLU A 1 118 ? 4.344 4.238 1.346 1 92.44 118 GLU A N 1
ATOM 919 C CA . GLU A 1 118 ? 2.988 4.672 1.679 1 92.44 118 GLU A CA 1
ATOM 920 C C . GLU A 1 118 ? 2.74 4.605 3.184 1 92.44 118 GLU A C 1
ATOM 922 O O . GLU A 1 118 ? 2.062 5.465 3.746 1 92.44 118 GLU A O 1
ATOM 927 N N . ALA A 1 119 ? 3.346 3.596 3.805 1 91.88 119 ALA A N 1
ATOM 928 C CA . ALA A 1 119 ? 3.184 3.455 5.25 1 91.88 119 ALA A CA 1
ATOM 929 C C . ALA A 1 119 ? 3.77 4.656 5.984 1 91.88 119 ALA A C 1
ATOM 931 O O . ALA A 1 119 ? 3.211 5.109 6.988 1 91.88 119 ALA A O 1
ATOM 932 N N . ASP A 1 120 ? 4.852 5.141 5.527 1 93.12 120 ASP A N 1
ATOM 933 C CA . ASP A 1 120 ? 5.441 6.34 6.117 1 93.12 120 ASP A CA 1
ATOM 934 C C . ASP A 1 120 ? 4.484 7.523 6.027 1 93.12 120 ASP A C 1
ATOM 936 O O . ASP A 1 120 ? 4.348 8.297 6.984 1 93.12 120 ASP A O 1
ATOM 940 N N . LEU A 1 121 ? 3.9 7.652 4.859 1 92.88 121 LEU A N 1
ATOM 941 C CA . LEU A 1 121 ? 2.998 8.773 4.633 1 92.88 121 LEU A CA 1
ATOM 942 C C . LEU A 1 121 ? 1.721 8.617 5.453 1 92.88 121 LEU A C 1
ATOM 944 O O . LEU A 1 121 ? 1.158 9.609 5.93 1 92.88 121 LEU A O 1
ATOM 948 N N . VAL A 1 122 ? 1.282 7.359 5.609 1 92.56 122 VAL A N 1
ATOM 949 C CA . VAL A 1 122 ? 0.119 7.102 6.449 1 92.56 122 VAL A CA 1
ATOM 950 C C . VAL A 1 122 ? 0.442 7.453 7.902 1 92.56 122 VAL A C 1
ATOM 952 O O . VAL A 1 122 ? -0.377 8.062 8.594 1 92.56 122 VAL A O 1
ATOM 955 N N . ARG A 1 123 ? 1.571 7.117 8.328 1 92.06 123 ARG A N 1
ATOM 956 C CA . ARG A 1 123 ? 2.002 7.484 9.672 1 92.06 123 ARG A CA 1
ATOM 957 C C . ARG A 1 123 ? 2.057 9 9.836 1 92.06 123 ARG A C 1
ATOM 959 O O . ARG A 1 123 ? 1.663 9.531 10.875 1 92.06 123 ARG A O 1
ATOM 966 N N . TYR A 1 124 ? 2.578 9.57 8.805 1 89.5 124 TYR A N 1
ATOM 967 C CA . TYR A 1 124 ? 2.625 11.031 8.82 1 89.5 124 TYR A CA 1
ATOM 968 C C . TYR A 1 124 ? 1.223 11.625 8.906 1 89.5 124 TYR A C 1
ATOM 970 O O . TYR A 1 124 ? 0.983 12.562 9.664 1 89.5 124 TYR A O 1
ATOM 978 N N . ALA A 1 125 ? 0.341 11.086 8.094 1 85.81 125 ALA A N 1
ATOM 979 C CA . ALA A 1 125 ? -1.054 11.516 8.133 1 85.81 125 ALA A CA 1
ATOM 980 C C . ALA A 1 125 ? -1.649 11.32 9.523 1 85.81 125 ALA A C 1
ATOM 982 O O . ALA A 1 125 ? -2.393 12.172 10.016 1 85.81 125 ALA A O 1
ATOM 983 N N . GLN A 1 126 ? -1.333 10.156 10.055 1 87.88 126 GLN A N 1
ATOM 984 C CA . GLN A 1 126 ? -1.809 9.867 11.406 1 87.88 126 GLN A CA 1
ATOM 985 C C . GLN A 1 126 ? -1.371 10.945 12.391 1 87.88 126 GLN A C 1
ATOM 987 O O . GLN A 1 126 ? -2.162 11.391 13.227 1 87.88 126 GLN A O 1
ATOM 992 N N . HIS A 1 127 ? -0.136 11.383 12.289 1 86.44 127 HIS A N 1
ATOM 993 C CA . HIS A 1 127 ? 0.405 12.43 13.148 1 86.44 127 HIS A CA 1
ATOM 994 C C . HIS A 1 1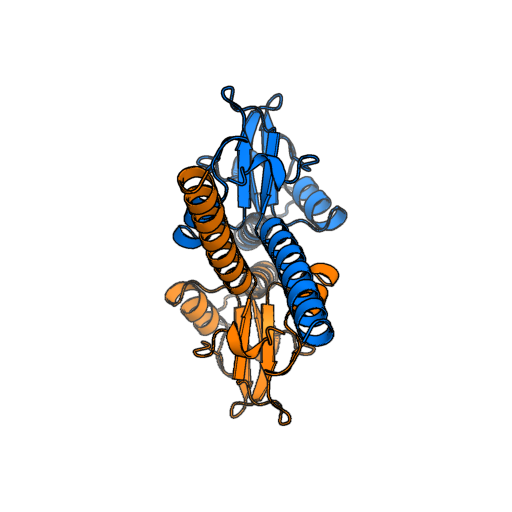27 ? -0.334 13.75 12.938 1 86.44 127 HIS A C 1
ATOM 996 O O . HIS A 1 127 ? -0.703 14.422 13.898 1 86.44 127 HIS A O 1
ATOM 1002 N N . LEU A 1 128 ? -0.613 14.055 11.719 1 82 128 LEU A N 1
ATOM 1003 C CA . LEU A 1 128 ? -1.272 15.312 11.383 1 82 128 LEU A CA 1
ATOM 1004 C C . LEU A 1 128 ? -2.725 15.305 11.852 1 82 128 LEU A C 1
ATOM 1006 O O . LEU A 1 128 ? -3.25 16.344 12.266 1 82 128 LEU A O 1
ATOM 1010 N N . ILE A 1 129 ? -3.354 14.188 11.719 1 81.81 129 ILE A N 1
ATOM 1011 C CA . ILE A 1 129 ? -4.727 14.031 12.195 1 81.81 129 ILE A CA 1
ATOM 1012 C C . ILE A 1 129 ? -4.777 14.242 13.703 1 81.81 129 ILE A C 1
ATOM 1014 O O . ILE A 1 129 ? -5.684 14.906 14.219 1 81.81 129 ILE A O 1
ATOM 1018 N N . GLY A 1 130 ? -3.83 13.562 14.328 1 81.25 130 GLY A N 1
ATOM 1019 C CA . GLY A 1 130 ? -3.752 13.742 15.773 1 81.25 130 GLY A CA 1
ATOM 1020 C C . GLY A 1 130 ? -3.592 15.188 16.188 1 81.25 130 GLY A C 1
ATOM 1021 O O . GLY A 1 130 ? -4.227 15.641 17.141 1 81.25 130 GLY A O 1
ATOM 1022 N N . GLU A 1 131 ? -2.793 15.883 15.461 1 77.94 131 GLU A N 1
ATOM 1023 C CA . GLU A 1 131 ? -2.572 17.297 15.75 1 77.94 131 GLU A CA 1
ATOM 1024 C C . GLU A 1 131 ? -3.842 18.109 15.523 1 77.94 131 GLU A C 1
ATOM 1026 O O . GLU A 1 131 ? -4.133 19.047 16.281 1 77.94 131 GLU A O 1
ATOM 1031 N N . GLN A 1 132 ? -4.488 17.75 14.477 1 73.5 132 GLN A N 1
ATOM 1032 C CA . GLN A 1 132 ? -5.73 18.453 14.172 1 73.5 132 GLN A CA 1
ATOM 1033 C C . GLN A 1 132 ? -6.785 18.188 15.242 1 73.5 132 GLN A C 1
ATOM 1035 O O . GLN A 1 132 ? -7.527 19.078 15.633 1 73.5 132 GLN A O 1
ATOM 1040 N N . ASP A 1 133 ? -6.832 16.891 15.602 1 74 133 ASP A N 1
ATOM 1041 C CA . ASP A 1 133 ? -7.785 16.531 16.641 1 74 133 ASP A CA 1
ATOM 1042 C C . ASP A 1 133 ? -7.496 17.281 17.938 1 74 133 ASP A C 1
ATOM 1044 O O . ASP A 1 133 ? -8.414 17.75 18.609 1 74 133 ASP A O 1
ATOM 1048 N N . ARG A 1 134 ? -6.234 17.5 18.25 1 69.56 134 ARG A N 1
ATOM 1049 C CA . ARG A 1 134 ? -5.84 18.234 19.438 1 69.56 134 ARG A CA 1
ATOM 1050 C C . ARG A 1 134 ? -6.188 19.719 19.312 1 69.56 134 ARG A C 1
ATOM 1052 O O . ARG A 1 134 ? -6.676 20.328 20.266 1 69.56 134 ARG A O 1
ATOM 1059 N N . ARG A 1 135 ? -6.043 20.219 18.172 1 69.56 135 ARG A N 1
ATOM 1060 C CA . ARG A 1 135 ? -6.336 21.641 17.953 1 69.56 135 ARG A CA 1
ATOM 1061 C C . ARG A 1 135 ? -7.832 21.906 18.047 1 69.56 135 ARG A C 1
ATOM 1063 O O . ARG A 1 135 ? -8.25 22.938 18.594 1 69.56 135 ARG A O 1
ATOM 1070 N N . GLU A 1 136 ? -8.508 20.969 17.5 1 68.94 136 GLU A N 1
ATOM 1071 C CA . GLU A 1 136 ? -9.961 21.125 17.516 1 68.94 136 GLU A CA 1
ATOM 1072 C C . GLU A 1 136 ? -10.516 20.984 18.938 1 68.94 136 GLU A C 1
ATOM 1074 O O . GLU A 1 136 ? -11.422 21.719 19.328 1 68.94 136 GLU A O 1
ATOM 1079 N N . LEU A 1 137 ? -9.953 20.031 19.609 1 67.75 137 LEU A N 1
ATOM 1080 C CA . LEU A 1 137 ? -10.359 19.859 21.016 1 67.75 137 LEU A CA 1
ATOM 1081 C C . LEU A 1 137 ? -9.992 21.094 21.828 1 67.75 137 LEU A C 1
ATOM 1083 O O . LEU A 1 137 ? -10.781 21.547 22.656 1 67.75 137 LEU A O 1
ATOM 1087 N N . ALA A 1 138 ? -8.781 21.719 21.641 1 66.38 138 ALA A N 1
ATOM 1088 C CA . ALA A 1 138 ? -8.32 22.922 22.344 1 66.38 138 ALA A CA 1
ATOM 1089 C C . ALA A 1 138 ? -9.18 24.125 21.969 1 66.38 138 ALA A C 1
ATOM 1091 O O . ALA A 1 138 ? -9.5 24.953 22.828 1 66.38 138 ALA A O 1
ATOM 1092 N N . ALA A 1 139 ? -9.586 24.219 20.75 1 67.75 139 ALA A N 1
ATOM 1093 C CA . ALA A 1 139 ? -10.422 25.328 20.312 1 67.75 139 ALA A CA 1
ATOM 1094 C C . ALA A 1 139 ? -11.812 25.25 20.938 1 67.75 139 ALA A C 1
ATOM 1096 O O . ALA A 1 139 ? -12.406 26.281 21.266 1 67.75 139 ALA A O 1
ATOM 1097 N N . GLU A 1 140 ? -12.234 24 21.047 1 66.81 140 GLU A N 1
ATOM 1098 C CA . GLU A 1 140 ? -13.531 23.812 21.672 1 66.81 140 GLU A CA 1
ATOM 1099 C C . GLU A 1 140 ? -13.477 24.172 23.156 1 66.81 140 GLU A C 1
ATOM 1101 O O . GLU A 1 140 ? -14.445 24.703 23.719 1 66.81 140 GLU A O 1
ATOM 1106 N N . PHE A 1 141 ? -12.406 23.875 23.766 1 69.25 141 PHE A N 1
ATOM 1107 C CA . PHE A 1 141 ? -12.242 24.219 25.172 1 69.25 141 PHE A CA 1
ATOM 1108 C C . PHE A 1 141 ? -12.086 25.719 25.344 1 69.25 141 PHE A C 1
ATOM 1110 O O . PHE A 1 141 ? -12.539 26.281 26.344 1 69.25 141 PHE A O 1
ATOM 1117 N N . ASN A 1 142 ? -11.312 26.281 24.391 1 65.31 142 ASN A N 1
ATOM 1118 C CA . ASN A 1 142 ? -11.078 27.719 24.516 1 65.31 142 ASN A CA 1
ATOM 1119 C C . ASN A 1 142 ? -12.305 28.531 24.078 1 65.31 142 ASN A C 1
ATOM 1121 O O . ASN A 1 142 ? -12.359 29.734 24.297 1 65.31 142 ASN A O 1
ATOM 1125 N N . ALA A 1 143 ? -13.18 27.922 23.469 1 59.03 143 ALA A N 1
ATOM 1126 C CA . ALA A 1 143 ? -14.43 28.641 23.203 1 59.03 143 ALA A CA 1
ATOM 1127 C C . ALA A 1 143 ? -15.383 28.547 24.391 1 59.03 143 ALA A C 1
ATOM 1129 O O . ALA A 1 143 ? -15.336 27.578 25.156 1 59.03 143 ALA A O 1
ATOM 1130 N N . MET B 1 1 ? -13.547 16.625 14.195 1 78.88 1 MET B N 1
ATOM 1131 C CA . MET B 1 1 ? -12.773 15.391 14.055 1 78.88 1 MET B CA 1
ATOM 1132 C C . MET B 1 1 ? -13.055 14.719 12.719 1 78.88 1 MET B C 1
ATOM 1134 O O . MET B 1 1 ? -14.211 14.602 12.312 1 78.88 1 MET B O 1
ATOM 1138 N N . GLN B 1 2 ? -12.133 14.391 11.891 1 88.81 2 GLN B N 1
ATOM 1139 C CA . GLN B 1 2 ? -12.336 13.797 10.57 1 88.81 2 GLN B CA 1
ATOM 1140 C C . GLN B 1 2 ? -12.828 12.359 10.688 1 88.81 2 GLN B C 1
ATOM 1142 O O . GLN B 1 2 ? -12.391 11.617 11.578 1 88.81 2 GLN B O 1
ATOM 1147 N N . ILE B 1 3 ? -13.82 12.055 9.93 1 94.44 3 ILE B N 1
ATOM 1148 C CA . ILE B 1 3 ? -14.359 10.695 9.938 1 94.44 3 ILE B CA 1
ATOM 1149 C C . ILE B 1 3 ? -14.039 10.008 8.617 1 94.44 3 ILE B C 1
ATOM 1151 O O . ILE B 1 3 ? -13.695 10.664 7.629 1 94.44 3 ILE B O 1
ATOM 1155 N N . VAL B 1 4 ? -14.141 8.648 8.602 1 96.94 4 VAL B N 1
ATOM 1156 C CA . VAL B 1 4 ? -13.797 7.816 7.457 1 96.94 4 VAL B CA 1
ATOM 1157 C C . VAL B 1 4 ? -14.625 8.227 6.246 1 96.94 4 VAL B C 1
ATOM 1159 O O . VAL B 1 4 ? -14.109 8.32 5.133 1 96.94 4 VAL B O 1
ATOM 1162 N N . GLY B 1 5 ? -15.867 8.531 6.488 1 96.56 5 GLY B N 1
ATOM 1163 C CA . GLY B 1 5 ? -16.781 8.859 5.41 1 96.56 5 GLY B CA 1
ATOM 1164 C C . GLY B 1 5 ? -16.344 10.07 4.602 1 96.56 5 GLY B C 1
ATOM 1165 O O . GLY B 1 5 ? -16.766 10.242 3.457 1 96.56 5 GLY B O 1
ATOM 1166 N N . GLU B 1 6 ? -15.516 10.953 5.145 1 93.88 6 GLU B N 1
ATOM 1167 C CA . GLU B 1 6 ? -15.055 12.164 4.477 1 93.88 6 GLU B CA 1
ATOM 1168 C C . GLU B 1 6 ? -13.906 11.867 3.523 1 93.88 6 GLU B C 1
ATOM 1170 O O . GLU B 1 6 ? -13.633 12.648 2.607 1 93.88 6 GLU B O 1
ATOM 1175 N N . LEU B 1 7 ? -13.25 10.75 3.711 1 94.31 7 LEU B N 1
ATOM 1176 C CA . LEU B 1 7 ? -12.031 10.484 2.943 1 94.31 7 LEU B CA 1
ATOM 1177 C C . LEU B 1 7 ? -12.203 9.258 2.059 1 94.31 7 LEU B C 1
ATOM 1179 O O . LEU B 1 7 ? -11.469 9.086 1.081 1 94.31 7 LEU B O 1
ATOM 1183 N N . MET B 1 8 ? -13.094 8.414 2.42 1 96.69 8 MET B N 1
ATOM 1184 C CA . MET B 1 8 ? -13.211 7.133 1.73 1 96.69 8 MET B CA 1
ATOM 1185 C C . MET B 1 8 ? -13.578 7.332 0.263 1 96.69 8 MET B C 1
ATOM 1187 O O . MET B 1 8 ? -14.188 8.336 -0.096 1 96.69 8 MET B O 1
ATOM 1191 N N . THR B 1 9 ? -13.18 6.414 -0.531 1 96.5 9 THR B N 1
ATOM 1192 C CA . THR B 1 9 ? -13.664 6.32 -1.906 1 96.5 9 THR B CA 1
ATOM 1193 C C . THR B 1 9 ? -15.055 5.699 -1.953 1 96.5 9 THR B C 1
ATOM 1195 O O . THR B 1 9 ? -15.281 4.633 -1.383 1 96.5 9 THR B O 1
ATOM 1198 N N . ARG B 1 10 ? -15.969 6.316 -2.602 1 95.56 10 ARG B N 1
ATOM 1199 C CA . ARG B 1 10 ? -17.344 5.836 -2.598 1 95.56 10 ARG B CA 1
ATOM 1200 C C . ARG B 1 10 ? -17.641 5.035 -3.861 1 95.56 10 ARG B C 1
ATOM 1202 O O . ARG B 1 10 ? -18.484 4.137 -3.844 1 95.56 10 ARG B O 1
ATOM 1209 N N . ASP B 1 11 ? -17.094 5.418 -4.934 1 93.38 11 ASP B N 1
ATOM 1210 C CA . ASP B 1 11 ? -17.281 4.668 -6.172 1 93.38 11 ASP B CA 1
ATOM 1211 C C . ASP B 1 11 ? -16.375 3.443 -6.219 1 93.38 11 ASP B C 1
ATOM 1213 O O . ASP B 1 11 ? -15.398 3.42 -6.969 1 93.38 11 ASP B O 1
ATOM 1217 N N . VAL B 1 12 ? -16.781 2.43 -5.531 1 96.06 12 VAL B N 1
ATOM 1218 C CA . VAL B 1 12 ? -15.922 1.258 -5.355 1 96.06 12 VAL B CA 1
ATOM 1219 C C . VAL B 1 12 ? -16.219 0.237 -6.453 1 96.06 12 VAL B C 1
ATOM 1221 O O . VAL B 1 12 ? -17.375 -0.085 -6.719 1 96.06 12 VAL B O 1
ATOM 1224 N N . VAL B 1 13 ? -15.227 -0.199 -7.141 1 97.31 13 VAL B N 1
ATOM 1225 C CA . VAL B 1 13 ? -15.344 -1.332 -8.055 1 97.31 13 VAL B CA 1
ATOM 1226 C C . VAL B 1 13 ? -15.461 -2.629 -7.254 1 97.31 13 VAL B C 1
ATOM 1228 O O . VAL B 1 13 ? -14.68 -2.875 -6.34 1 97.31 13 VAL B O 1
ATOM 1231 N N . THR B 1 14 ? -16.469 -3.391 -7.551 1 97.94 14 THR B N 1
ATOM 1232 C CA . THR B 1 14 ? -16.703 -4.609 -6.789 1 97.94 14 THR B CA 1
ATOM 1233 C C . THR B 1 14 ? -16.781 -5.82 -7.715 1 97.94 14 THR B C 1
ATOM 1235 O O . THR B 1 14 ? -16.844 -5.672 -8.938 1 97.94 14 THR B O 1
ATOM 1238 N N . LEU B 1 15 ? -16.656 -6.926 -7.137 1 97.44 15 LEU B N 1
ATOM 1239 C CA . LEU B 1 15 ? -16.812 -8.227 -7.793 1 97.44 15 LEU B CA 1
ATOM 1240 C C . LEU B 1 15 ? -17.922 -9.039 -7.137 1 97.44 15 LEU B C 1
ATOM 1242 O O . LEU B 1 15 ? -18.047 -9.047 -5.91 1 97.44 15 LEU B O 1
ATOM 1246 N N . LYS B 1 16 ? -18.719 -9.672 -7.961 1 96.5 16 LYS B N 1
ATOM 1247 C CA . LYS B 1 16 ? -19.656 -10.633 -7.395 1 96.5 16 LYS B CA 1
ATOM 1248 C C . LYS B 1 16 ? -18.953 -11.938 -7.027 1 96.5 16 LYS B C 1
ATOM 1250 O O . LYS B 1 16 ? -17.984 -12.336 -7.684 1 96.5 16 LYS B O 1
ATOM 1255 N N . GLU B 1 17 ? -19.453 -12.625 -6.035 1 93.25 17 GLU B N 1
ATOM 1256 C CA . GLU B 1 17 ? -18.812 -13.852 -5.566 1 93.25 17 GLU B CA 1
ATOM 1257 C C . GLU B 1 17 ? -18.875 -14.945 -6.629 1 93.25 17 GLU B C 1
ATOM 1259 O O . GLU B 1 17 ? -18.094 -15.891 -6.594 1 93.25 17 GLU B O 1
ATOM 1264 N N . THR B 1 18 ? -19.766 -14.789 -7.684 1 92.69 18 THR B N 1
ATOM 1265 C CA . THR B 1 18 ? -19.953 -15.805 -8.711 1 92.69 18 THR B CA 1
ATOM 1266 C C . THR B 1 18 ? -19.125 -15.492 -9.945 1 92.69 18 THR B C 1
ATOM 1268 O O . THR B 1 18 ? -19.172 -16.219 -10.938 1 92.69 18 THR B O 1
ATOM 1271 N N . GLN B 1 19 ? -18.438 -14.398 -9.898 1 92.81 19 GLN B N 1
ATOM 1272 C CA . GLN B 1 19 ? -17.547 -14.047 -11 1 92.81 19 GLN B CA 1
ATOM 1273 C C . GLN B 1 19 ? -16.172 -14.664 -10.805 1 92.81 19 GLN B C 1
ATOM 1275 O O . GLN B 1 19 ? -15.75 -14.938 -9.68 1 92.81 19 GLN B O 1
ATOM 1280 N N . ASN B 1 20 ? -15.508 -14.922 -11.836 1 90.38 20 ASN B N 1
ATOM 1281 C CA . ASN B 1 20 ? -14.266 -15.688 -11.766 1 90.38 20 ASN B CA 1
ATOM 1282 C C . ASN B 1 20 ? -13.055 -14.773 -11.656 1 90.38 20 ASN B C 1
ATOM 1284 O O . ASN B 1 20 ? -13.188 -13.547 -11.68 1 90.38 20 ASN B O 1
ATOM 1288 N N . LEU B 1 21 ? -11.891 -15.414 -11.555 1 91.38 21 LEU B N 1
ATOM 1289 C CA . LEU B 1 21 ? -10.656 -14.688 -11.281 1 91.38 21 LEU B CA 1
ATOM 1290 C C . LEU B 1 21 ? -10.203 -13.906 -12.5 1 91.38 21 LEU B C 1
ATOM 1292 O O . LEU B 1 21 ? -9.5 -12.898 -12.375 1 91.38 21 LEU B O 1
ATOM 1296 N N . ALA B 1 22 ? -10.602 -14.406 -13.656 1 90.06 22 ALA B N 1
ATOM 1297 C CA . ALA B 1 22 ? -10.281 -13.648 -14.867 1 9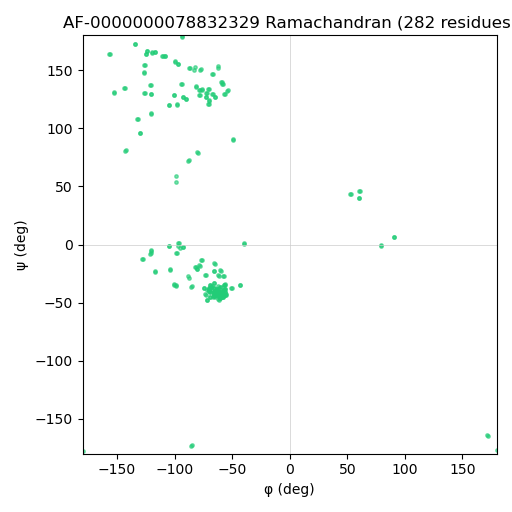0.06 22 ALA B CA 1
ATOM 1298 C C . ALA B 1 22 ? -10.93 -12.266 -14.836 1 90.06 22 ALA B C 1
ATOM 1300 O O . ALA B 1 22 ? -10.297 -11.273 -15.203 1 90.06 22 ALA B O 1
ATOM 1301 N N . LYS B 1 23 ? -12.148 -12.281 -14.398 1 94.12 23 LYS B N 1
ATOM 1302 C CA . LYS B 1 23 ? -12.859 -11.008 -14.266 1 94.12 23 LYS B CA 1
ATOM 1303 C C . LYS B 1 23 ? -12.211 -10.133 -13.195 1 94.12 23 LYS B C 1
ATOM 1305 O O . LYS B 1 23 ? -12.078 -8.922 -13.375 1 94.12 23 LYS B O 1
ATOM 1310 N N . ALA B 1 24 ? -11.82 -10.727 -12.102 1 94.44 24 ALA B N 1
ATOM 1311 C CA . ALA B 1 24 ? -11.133 -9.984 -11.047 1 94.44 24 ALA B CA 1
ATOM 1312 C C . ALA B 1 24 ? -9.867 -9.328 -11.57 1 94.44 24 ALA B C 1
ATOM 1314 O O . ALA B 1 24 ? -9.633 -8.141 -11.336 1 94.44 24 ALA B O 1
ATOM 1315 N N . ASP B 1 25 ? -9.133 -10.102 -12.32 1 92.75 25 ASP B N 1
ATOM 1316 C CA . ASP B 1 25 ? -7.887 -9.602 -12.883 1 92.75 25 ASP B CA 1
ATOM 1317 C C . ASP B 1 25 ? -8.148 -8.445 -13.852 1 92.75 25 ASP B C 1
ATOM 1319 O O . ASP B 1 25 ? -7.43 -7.445 -13.836 1 92.75 25 ASP B O 1
ATOM 1323 N N . GLU B 1 26 ? -9.125 -8.609 -14.641 1 95.12 26 GLU B N 1
ATOM 1324 C CA . GLU B 1 26 ? -9.516 -7.582 -15.594 1 95.12 26 GLU B CA 1
ATOM 1325 C C . GLU B 1 26 ? -9.883 -6.281 -14.891 1 95.12 26 GLU B C 1
ATOM 1327 O O . GLU B 1 26 ? -9.414 -5.207 -15.281 1 95.12 26 GLU B O 1
ATOM 1332 N N . LEU B 1 27 ? -10.633 -6.363 -13.844 1 95.69 27 LEU B N 1
ATOM 1333 C CA . LEU B 1 27 ? -11.078 -5.184 -13.109 1 95.69 27 LEU B CA 1
ATOM 1334 C C . LEU B 1 27 ? -9.906 -4.484 -12.438 1 95.69 27 LEU B C 1
ATOM 1336 O O . LEU B 1 27 ? -9.797 -3.258 -12.492 1 95.69 27 LEU B O 1
ATOM 1340 N N . LEU B 1 28 ? -9.047 -5.285 -11.805 1 94.31 28 LEU B N 1
ATOM 1341 C CA . LEU B 1 28 ? -7.887 -4.715 -11.133 1 94.31 28 LEU B CA 1
ATOM 1342 C C . LEU B 1 28 ? -6.996 -3.969 -12.125 1 94.31 28 LEU B C 1
ATOM 1344 O O . LEU B 1 28 ? -6.539 -2.859 -11.844 1 94.31 28 LEU B O 1
ATOM 1348 N N . ARG B 1 29 ? -6.848 -4.559 -13.266 1 91.75 29 ARG B N 1
ATOM 1349 C CA . ARG B 1 29 ? -6 -3.963 -14.297 1 91.75 29 ARG B CA 1
ATOM 1350 C C . ARG B 1 29 ? -6.66 -2.734 -14.906 1 91.75 29 ARG B C 1
ATOM 1352 O O . ARG B 1 29 ? -6.043 -1.674 -15.008 1 91.75 29 ARG B O 1
ATOM 1359 N N . LEU B 1 30 ? -7.906 -2.867 -15.258 1 94.12 30 LEU B N 1
ATOM 1360 C CA . LEU B 1 30 ? -8.656 -1.819 -15.945 1 94.12 30 LEU B CA 1
ATOM 1361 C C . LEU B 1 30 ? -8.766 -0.57 -15.078 1 94.12 30 LEU B C 1
ATOM 1363 O O . LEU B 1 30 ? -8.586 0.547 -15.57 1 94.12 30 LEU B O 1
ATOM 1367 N N . HIS B 1 31 ? -8.977 -0.753 -13.844 1 93.94 31 HIS B N 1
ATOM 1368 C CA . HIS B 1 31 ? -9.219 0.377 -12.953 1 93.94 31 HIS B CA 1
ATOM 1369 C C . HIS B 1 31 ? -7.945 0.765 -12.203 1 93.94 31 HIS B C 1
ATOM 1371 O O . HIS B 1 31 ? -7.934 1.749 -11.461 1 93.94 31 HIS B O 1
ATOM 1377 N N . ARG B 1 32 ? -6.891 -0.013 -12.32 1 90.12 32 ARG B N 1
ATOM 1378 C CA . ARG B 1 32 ? -5.605 0.237 -11.688 1 90.12 32 ARG B CA 1
ATOM 1379 C C . ARG B 1 32 ? -5.742 0.266 -10.164 1 90.12 32 ARG B C 1
ATOM 1381 O O . ARG B 1 32 ? -5.289 1.211 -9.516 1 90.12 32 ARG B O 1
ATOM 1388 N N . ILE B 1 33 ? -6.469 -0.74 -9.703 1 92.62 33 ILE B N 1
ATOM 1389 C CA . ILE B 1 33 ? -6.656 -0.889 -8.266 1 92.62 33 ILE B CA 1
ATOM 1390 C C . ILE B 1 33 ? -6.102 -2.236 -7.809 1 92.62 33 ILE B C 1
ATOM 1392 O O . ILE B 1 33 ? -5.801 -3.102 -8.633 1 92.62 33 ILE B O 1
ATOM 1396 N N . ARG B 1 34 ? -5.938 -2.33 -6.426 1 91.5 34 ARG B N 1
ATOM 1397 C CA . ARG B 1 34 ? -5.312 -3.541 -5.906 1 91.5 34 ARG B CA 1
ATOM 1398 C C . ARG B 1 34 ? -6.246 -4.27 -4.945 1 91.5 34 ARG B C 1
ATOM 1400 O O . ARG B 1 34 ? -5.902 -5.332 -4.422 1 91.5 34 ARG B O 1
ATOM 1407 N N . HIS B 1 35 ? -7.344 -3.664 -4.684 1 95.38 35 HIS B N 1
ATOM 1408 C CA . HIS B 1 35 ? -8.328 -4.227 -3.766 1 95.38 35 HIS B CA 1
ATOM 1409 C C . HIS B 1 35 ? -9.703 -4.312 -4.414 1 95.38 35 HIS B C 1
ATOM 1411 O O . HIS B 1 35 ? -10.164 -3.344 -5.023 1 95.38 35 HIS B O 1
ATOM 1417 N N . LEU B 1 36 ? -10.297 -5.418 -4.32 1 97.38 36 LEU B N 1
ATOM 1418 C CA . LEU B 1 36 ? -11.602 -5.652 -4.926 1 97.38 36 LEU B CA 1
ATOM 1419 C C . LEU B 1 36 ? -12.57 -6.262 -3.916 1 97.38 36 LEU B C 1
ATOM 1421 O O . LEU B 1 36 ? -12.594 -7.48 -3.729 1 97.38 36 LEU B O 1
ATOM 1425 N N . PRO B 1 37 ? -13.398 -5.441 -3.27 1 98.44 37 PRO B N 1
ATOM 1426 C CA . PRO B 1 37 ? -14.438 -6.016 -2.418 1 98.44 37 PRO B CA 1
ATOM 1427 C C . PRO B 1 37 ? -15.383 -6.945 -3.18 1 98.44 37 PRO B C 1
ATOM 1429 O O . PRO B 1 37 ? -15.719 -6.672 -4.332 1 98.44 37 PRO B O 1
ATOM 1432 N N . VAL B 1 38 ? -15.719 -8.016 -2.594 1 98.5 38 VAL B N 1
ATOM 1433 C CA . VAL B 1 38 ? -16.688 -8.961 -3.137 1 98.5 38 VAL B CA 1
ATOM 1434 C C . VAL B 1 38 ? -18.031 -8.766 -2.455 1 98.5 38 VAL B C 1
ATOM 1436 O O . VAL B 1 38 ? -18.109 -8.711 -1.226 1 98.5 38 VAL B O 1
ATOM 1439 N N . VAL B 1 39 ? -19.078 -8.625 -3.285 1 98 39 VAL B N 1
ATOM 1440 C CA . VAL B 1 39 ? -20.375 -8.297 -2.693 1 98 39 VAL B CA 1
ATOM 1441 C C . VAL B 1 39 ? -21.422 -9.305 -3.162 1 98 39 VAL B C 1
ATOM 1443 O O . VAL B 1 39 ? -21.266 -9.93 -4.211 1 98 39 VAL B O 1
ATOM 1446 N N . ARG B 1 40 ? -22.375 -9.586 -2.34 1 97.31 40 ARG B N 1
ATOM 1447 C CA . ARG B 1 40 ? -23.625 -10.281 -2.617 1 97.31 40 ARG B CA 1
ATOM 1448 C C . ARG B 1 40 ? -24.828 -9.406 -2.283 1 97.31 40 ARG B C 1
ATOM 1450 O O . ARG B 1 40 ? -25.031 -9.047 -1.121 1 97.31 40 ARG B O 1
ATOM 1457 N N . GLN B 1 41 ? -25.594 -8.984 -3.268 1 94.75 41 GLN B N 1
ATOM 1458 C CA . GLN B 1 41 ? -26.719 -8.078 -3.064 1 94.75 41 GLN B CA 1
ATOM 1459 C C . GLN B 1 41 ? -26.281 -6.824 -2.307 1 94.75 41 GLN B C 1
ATOM 1461 O O . GLN B 1 41 ? -26.891 -6.465 -1.292 1 94.75 41 GLN B O 1
ATOM 1466 N N . GLU B 1 42 ? -25.188 -6.234 -2.617 1 94.94 42 GLU B N 1
ATOM 1467 C CA . GLU B 1 42 ? -24.641 -4.969 -2.139 1 94.94 42 GLU B CA 1
ATOM 1468 C C . GLU B 1 42 ? -23.984 -5.137 -0.775 1 94.94 42 GLU B C 1
ATOM 1470 O O . GLU B 1 42 ? -23.422 -4.184 -0.227 1 94.94 42 GLU B O 1
ATOM 1475 N N . LYS B 1 43 ? -24.047 -6.379 -0.277 1 97.81 43 LYS B N 1
ATOM 1476 C CA . LYS B 1 43 ? -23.406 -6.645 1.004 1 97.81 43 LYS B CA 1
ATOM 1477 C C . LYS B 1 43 ? -21.984 -7.184 0.804 1 97.81 43 LYS B C 1
ATOM 1479 O O . LYS B 1 43 ? -21.75 -8.008 -0.083 1 97.81 43 LYS B O 1
ATOM 1484 N N . LEU B 1 44 ? -21.094 -6.695 1.62 1 98.44 44 LEU B N 1
ATOM 1485 C CA . LEU B 1 44 ? -19.719 -7.156 1.548 1 98.44 44 LEU B CA 1
ATOM 1486 C C . LEU B 1 44 ? -19.594 -8.594 2.043 1 98.44 44 LEU B C 1
ATOM 1488 O O . LEU B 1 44 ? -19.984 -8.906 3.168 1 98.44 44 LEU B O 1
ATOM 1492 N N . VAL B 1 45 ? -19.062 -9.492 1.205 1 98 45 VAL B N 1
ATOM 1493 C CA . VAL B 1 45 ? -18.938 -10.883 1.635 1 98 45 VAL B CA 1
ATOM 1494 C C . VAL B 1 45 ? -17.484 -11.32 1.601 1 98 45 VAL B C 1
ATOM 1496 O O . VAL B 1 45 ? -17.141 -12.406 2.061 1 98 45 VAL B O 1
ATOM 1499 N N . GLY B 1 46 ? -16.625 -10.469 1.06 1 98.19 46 GLY B N 1
ATOM 1500 C CA . GLY B 1 46 ? -15.203 -10.812 1.014 1 98.19 46 GLY B CA 1
ATOM 1501 C C . GLY B 1 46 ? -14.352 -9.742 0.361 1 98.19 46 GLY B C 1
ATOM 1502 O O . GLY B 1 46 ? -14.844 -8.648 0.055 1 98.19 46 GLY B O 1
ATOM 1503 N N . LEU B 1 47 ? -13.109 -10 0.226 1 98.19 47 LEU B N 1
ATOM 1504 C CA . LEU B 1 47 ? -12.125 -9.109 -0.383 1 98.19 47 LEU B CA 1
ATOM 1505 C C . LEU B 1 47 ? -11.094 -9.914 -1.169 1 98.19 47 LEU B C 1
ATOM 1507 O O . LEU B 1 47 ? -10.625 -10.961 -0.708 1 98.19 47 LEU B O 1
ATOM 1511 N N . ILE B 1 48 ? -10.82 -9.461 -2.33 1 96.62 48 ILE B N 1
ATOM 1512 C CA . ILE B 1 48 ? -9.75 -10.031 -3.141 1 96.62 48 ILE B CA 1
ATOM 1513 C C . ILE B 1 48 ? -8.711 -8.961 -3.457 1 96.62 48 ILE B C 1
ATOM 1515 O O . ILE B 1 48 ? -9.062 -7.844 -3.857 1 96.62 48 ILE B O 1
ATOM 1519 N N . THR B 1 49 ? -7.504 -9.25 -3.221 1 94.19 49 THR B N 1
ATOM 1520 C CA . THR B 1 49 ? -6.426 -8.336 -3.574 1 94.19 49 THR B CA 1
ATOM 1521 C C . THR B 1 49 ? -5.625 -8.875 -4.758 1 94.19 49 THR B C 1
ATOM 1523 O O . THR B 1 49 ? -5.766 -10.039 -5.133 1 94.19 49 THR B O 1
ATOM 1526 N N . HIS B 1 50 ? -4.895 -7.965 -5.371 1 90.94 50 HIS B N 1
ATOM 1527 C CA . HIS B 1 50 ? -4.004 -8.406 -6.438 1 90.94 50 HIS B CA 1
ATOM 1528 C C . HIS B 1 50 ? -3.047 -9.484 -5.949 1 90.94 50 HIS B C 1
ATOM 1530 O O . HIS B 1 50 ? -2.746 -10.43 -6.68 1 90.94 50 HIS B O 1
ATOM 1536 N N . ARG B 1 51 ? -2.643 -9.406 -4.73 1 88.69 51 ARG B N 1
ATOM 1537 C CA . ARG B 1 51 ? -1.776 -10.422 -4.148 1 88.69 51 ARG B CA 1
ATOM 1538 C C . ARG B 1 51 ? -2.484 -11.773 -4.078 1 88.69 51 ARG B C 1
ATOM 1540 O O . ARG B 1 51 ? -1.871 -12.82 -4.316 1 88.69 51 ARG B O 1
ATOM 1547 N N . ASP B 1 52 ? -3.689 -11.734 -3.711 1 90 52 ASP B N 1
ATOM 1548 C CA . ASP B 1 52 ? -4.473 -12.961 -3.672 1 90 52 ASP B CA 1
ATOM 1549 C C . ASP B 1 52 ? -4.477 -13.656 -5.035 1 90 52 ASP B C 1
ATOM 1551 O O . ASP B 1 52 ? -4.336 -14.875 -5.117 1 90 52 ASP B O 1
ATOM 1555 N N . LEU B 1 53 ? -4.656 -12.852 -6.043 1 89.38 53 LEU B N 1
ATOM 1556 C CA . LEU B 1 53 ? -4.703 -13.406 -7.395 1 89.38 53 LEU B CA 1
ATOM 1557 C C . LEU B 1 53 ? -3.359 -14.008 -7.785 1 89.38 53 LEU B C 1
ATOM 1559 O O . LEU B 1 53 ? -3.307 -15.102 -8.352 1 89.38 53 LEU B O 1
ATOM 1563 N N . LEU B 1 54 ? -2.314 -13.328 -7.477 1 87.25 54 LEU B N 1
ATOM 1564 C CA . LEU B 1 54 ? -0.979 -13.812 -7.805 1 87.25 54 LEU B CA 1
ATOM 1565 C C . LEU B 1 54 ? -0.672 -15.102 -7.047 1 87.25 54 LEU B C 1
ATOM 1567 O O . LEU B 1 54 ? -0.07 -16.031 -7.602 1 87.25 54 LEU B O 1
ATOM 1571 N N . ARG B 1 55 ? -1.104 -15.164 -5.816 1 87.31 55 ARG B N 1
ATOM 1572 C CA . ARG B 1 55 ? -0.916 -16.375 -5.023 1 87.31 55 ARG B CA 1
ATOM 1573 C C . ARG B 1 55 ? -1.699 -17.547 -5.613 1 87.31 55 ARG B C 1
ATOM 1575 O O . ARG B 1 55 ? -1.187 -18.656 -5.703 1 87.31 55 ARG B O 1
ATOM 1582 N N . ALA B 1 56 ? -2.918 -17.234 -5.957 1 85.31 56 ALA B N 1
ATOM 1583 C CA . ALA B 1 56 ? -3.766 -18.266 -6.551 1 85.31 56 ALA B CA 1
ATOM 1584 C C . ALA B 1 56 ? -3.162 -18.797 -7.848 1 85.31 56 ALA B C 1
ATOM 1586 O O . ALA B 1 56 ? -3.197 -20 -8.117 1 85.31 56 ALA B O 1
ATOM 1587 N N . ALA B 1 57 ? -2.641 -17.906 -8.602 1 81.38 57 ALA B N 1
ATOM 1588 C CA . ALA B 1 57 ? -2.025 -18.281 -9.875 1 81.38 57 ALA B CA 1
ATOM 1589 C C . ALA B 1 57 ? -0.791 -19.141 -9.656 1 81.38 57 ALA B C 1
ATOM 1591 O O . ALA B 1 57 ? -0.508 -20.047 -10.445 1 81.38 57 ALA B O 1
ATOM 1592 N N . ALA B 1 58 ? -0.076 -18.906 -8.578 1 77.25 58 ALA B N 1
ATOM 1593 C CA . ALA B 1 58 ? 1.143 -19.641 -8.266 1 77.25 58 ALA B CA 1
ATOM 1594 C C . ALA B 1 58 ? 0.817 -21.047 -7.77 1 77.25 58 ALA B C 1
ATOM 1596 O O . ALA B 1 58 ? 1.579 -21.984 -8 1 77.25 58 ALA B O 1
ATOM 1597 N N . THR B 1 59 ? -0.208 -21.109 -7.047 1 76.5 59 THR B N 1
ATOM 1598 C CA . THR B 1 59 ? -0.548 -22.375 -6.402 1 76.5 59 THR B CA 1
ATOM 1599 C C . THR B 1 59 ? -1.363 -23.266 -7.34 1 76.5 59 THR B C 1
ATOM 1601 O O . THR B 1 59 ? -1.29 -24.484 -7.27 1 76.5 59 THR B O 1
ATOM 1604 N N . HIS B 1 60 ? -2.203 -22.625 -8.086 1 69.5 60 HIS B N 1
ATOM 1605 C CA . HIS B 1 60 ? -3.098 -23.406 -8.93 1 69.5 60 HIS B CA 1
ATOM 1606 C C . HIS B 1 60 ? -2.578 -23.484 -10.367 1 69.5 60 HIS B C 1
ATOM 1608 O O . HIS B 1 60 ? -3.27 -23.078 -11.305 1 69.5 60 HIS B O 1
ATOM 1614 N N . ALA B 1 61 ? -1.385 -23.906 -10.562 1 57.12 61 ALA B N 1
ATOM 1615 C CA . ALA B 1 61 ? -0.747 -24.109 -11.859 1 57.12 61 ALA B CA 1
ATOM 1616 C C . ALA B 1 61 ? -1.728 -24.703 -12.867 1 57.12 61 ALA B C 1
ATOM 1618 O O . ALA B 1 61 ? -1.399 -24.859 -14.047 1 57.12 61 ALA B O 1
ATOM 1619 N N . THR B 1 62 ? -2.953 -24.875 -12.328 1 55.72 62 THR B N 1
ATOM 1620 C CA . THR B 1 62 ? -3.791 -25.641 -13.25 1 55.72 62 THR B CA 1
ATOM 1621 C C . THR B 1 62 ? -4.391 -24.734 -14.312 1 55.72 62 THR B C 1
ATOM 1623 O O . THR B 1 62 ? -4.43 -23.516 -14.148 1 55.72 62 THR B O 1
ATOM 1626 N N . ASP B 1 63 ? -4.703 -25.234 -15.516 1 57.56 63 ASP B N 1
ATOM 1627 C CA . ASP B 1 63 ? -5.301 -24.625 -16.688 1 57.56 63 ASP B CA 1
ATOM 1628 C C . ASP B 1 63 ? -6.566 -23.844 -16.328 1 57.56 63 ASP B C 1
ATOM 1630 O O . ASP B 1 63 ? -7.617 -24.438 -16.078 1 57.56 63 ASP B O 1
ATOM 1634 N N . PRO B 1 64 ? -6.383 -22.484 -16 1 58.12 64 PRO B N 1
ATOM 1635 C CA . PRO B 1 64 ? -7.547 -21.672 -15.625 1 58.12 64 PRO B CA 1
ATOM 1636 C C . PRO B 1 64 ? -8.75 -21.922 -16.531 1 58.12 64 PRO B C 1
ATOM 1638 O O . PRO B 1 64 ? -9.898 -21.75 -16.094 1 58.12 64 PRO B O 1
ATOM 1641 N N . ALA B 1 65 ? -8.492 -22.172 -17.812 1 59.62 65 ALA B N 1
ATOM 1642 C CA . ALA B 1 65 ? -9.578 -22.438 -18.75 1 59.62 65 ALA B CA 1
ATOM 1643 C C . ALA B 1 65 ? -10.336 -23.703 -18.344 1 59.62 65 ALA B C 1
ATOM 1645 O O . ALA B 1 65 ? -11.555 -23.781 -18.516 1 59.62 65 ALA B O 1
ATOM 1646 N N . ALA B 1 66 ? -9.664 -24.656 -17.844 1 63.12 66 ALA B N 1
ATOM 1647 C CA . ALA B 1 66 ? -10.281 -25.953 -17.562 1 63.12 66 ALA B CA 1
ATOM 1648 C C . ALA B 1 66 ? -10.891 -25.969 -16.156 1 63.12 66 ALA B C 1
ATOM 1650 O O . ALA B 1 66 ? -11.867 -26.656 -15.906 1 63.12 66 ALA B O 1
ATOM 1651 N N . GLN B 1 67 ? -10.383 -25.172 -15.203 1 66.44 67 GLN B N 1
ATOM 1652 C CA . GLN B 1 67 ? -10.891 -25.094 -13.836 1 66.44 67 GLN B CA 1
ATOM 1653 C C . GLN B 1 67 ? -10.836 -23.672 -13.312 1 66.44 67 GLN B C 1
ATOM 1655 O O . GLN B 1 67 ? -9.953 -23.328 -12.531 1 66.44 67 GLN B O 1
ATOM 1660 N N . PRO B 1 68 ? -11.906 -23.016 -13.812 1 73.44 68 PRO B N 1
ATOM 1661 C CA . PRO B 1 68 ? -11.883 -21.625 -13.375 1 73.44 68 PRO B CA 1
ATOM 1662 C C . PRO B 1 68 ? -12.086 -21.469 -11.867 1 73.44 68 PRO B C 1
ATOM 1664 O O . PRO B 1 68 ? -12.836 -22.234 -11.266 1 73.44 68 PRO B O 1
ATOM 1667 N N . LEU B 1 69 ? -11.211 -20.719 -11.25 1 84.75 69 LEU B N 1
ATOM 1668 C CA . LEU B 1 69 ? -11.406 -20.344 -9.852 1 84.75 69 LEU B CA 1
ATOM 1669 C C . LEU B 1 69 ? -12.367 -19.156 -9.742 1 84.75 69 LEU B C 1
ATOM 1671 O O . LEU B 1 69 ? -12.328 -18.25 -10.57 1 84.75 69 LEU B O 1
ATOM 1675 N N . TRP B 1 70 ? -13.297 -19.328 -8.734 1 90.12 70 TRP B N 1
ATOM 1676 C CA . TRP B 1 70 ? -14.273 -18.281 -8.477 1 90.12 70 TRP B CA 1
ATOM 1677 C C . TRP B 1 70 ? -13.812 -17.391 -7.328 1 90.12 70 TRP B C 1
ATOM 1679 O O . TRP B 1 70 ? -12.992 -17.797 -6.5 1 90.12 70 TRP B O 1
ATOM 1689 N N . ALA B 1 71 ? -14.344 -16.141 -7.367 1 92.5 71 ALA B N 1
ATOM 1690 C CA . ALA B 1 71 ? -14.031 -15.195 -6.301 1 92.5 71 ALA B CA 1
ATOM 1691 C C . ALA B 1 71 ? -14.273 -15.812 -4.93 1 92.5 71 ALA B C 1
ATOM 1693 O O . ALA B 1 71 ? -13.445 -15.672 -4.02 1 92.5 71 ALA B O 1
ATOM 1694 N N . ALA B 1 72 ? -15.305 -16.609 -4.816 1 92.31 72 ALA B N 1
ATOM 1695 C CA . ALA B 1 72 ? -15.695 -17.219 -3.549 1 92.31 72 ALA B CA 1
ATOM 1696 C C . ALA B 1 72 ? -14.633 -18.203 -3.064 1 92.31 72 ALA B C 1
ATOM 1698 O O . ALA B 1 72 ? -14.523 -18.453 -1.863 1 92.31 72 ALA B O 1
ATOM 1699 N N . ASP B 1 73 ? -13.836 -18.703 -3.977 1 90.62 73 ASP B N 1
ATOM 1700 C CA . ASP B 1 73 ? -12.859 -19.75 -3.645 1 90.62 73 ASP B CA 1
ATOM 1701 C C . ASP B 1 73 ? -11.609 -19.141 -3.012 1 90.62 73 ASP B C 1
ATOM 1703 O O . ASP B 1 73 ? -10.898 -19.812 -2.262 1 90.62 73 ASP B O 1
ATOM 1707 N N . ILE B 1 74 ? -11.406 -17.844 -3.26 1 90.94 74 ILE B N 1
ATOM 1708 C CA . ILE B 1 74 ? -10.086 -17.359 -2.863 1 90.94 74 ILE B CA 1
ATOM 1709 C C . ILE B 1 74 ? -10.234 -16.109 -1.991 1 90.94 74 ILE B C 1
ATOM 1711 O O . ILE B 1 74 ? -9.266 -15.656 -1.371 1 90.94 74 ILE B O 1
ATOM 1715 N N . MET B 1 75 ? -11.414 -15.555 -1.953 1 94.38 75 MET B N 1
ATOM 1716 C CA . MET B 1 75 ? -11.586 -14.281 -1.249 1 94.38 75 MET B CA 1
ATOM 1717 C C . MET B 1 75 ? -11.383 -14.461 0.251 1 94.38 75 MET B C 1
ATOM 1719 O O . MET B 1 75 ? -11.664 -15.531 0.8 1 94.38 75 MET B O 1
ATOM 1723 N N . THR B 1 76 ? -10.852 -13.438 0.856 1 95 76 THR B N 1
ATOM 1724 C CA . THR B 1 76 ? -10.852 -13.367 2.314 1 95 76 THR B CA 1
ATOM 1725 C C . THR B 1 76 ? -12.25 -13.078 2.842 1 95 76 THR B C 1
ATOM 1727 O O . THR B 1 76 ? -12.914 -12.148 2.381 1 95 76 THR B O 1
ATOM 1730 N N . ARG B 1 77 ? -12.742 -13.797 3.785 1 94.38 77 ARG B N 1
ATOM 1731 C CA . ARG B 1 77 ? -14.109 -13.633 4.266 1 94.38 77 ARG B CA 1
ATOM 1732 C C . ARG B 1 77 ? -14.148 -12.828 5.559 1 94.38 77 ARG B C 1
ATOM 1734 O O . ARG B 1 77 ? -15.109 -12.094 5.809 1 94.38 77 ARG B O 1
ATOM 1741 N N . ASP B 1 78 ? -13.195 -12.969 6.375 1 93.5 78 ASP B N 1
ATOM 1742 C CA . ASP B 1 78 ? -13.141 -12.203 7.617 1 93.5 78 ASP B CA 1
ATOM 1743 C C . ASP B 1 78 ? -12.445 -10.867 7.41 1 93.5 78 ASP B C 1
ATOM 1745 O O . ASP B 1 78 ? -11.344 -10.641 7.926 1 93.5 78 ASP B O 1
ATOM 1749 N N . VAL B 1 79 ? -13.188 -10.008 6.734 1 96.12 79 VAL B N 1
ATOM 1750 C CA . VAL B 1 79 ? -12.617 -8.719 6.352 1 96.12 79 VAL B CA 1
ATOM 1751 C C . VAL B 1 79 ? -12.875 -7.691 7.453 1 96.12 79 VAL B C 1
ATOM 1753 O O . VAL B 1 79 ? -14 -7.551 7.93 1 96.12 79 VAL B O 1
ATOM 1756 N N . GLN B 1 80 ? -11.859 -7.066 7.938 1 97.38 80 GLN B N 1
ATOM 1757 C CA . GLN B 1 80 ? -12.031 -5.934 8.844 1 97.38 80 GLN B CA 1
ATOM 1758 C C . GLN B 1 80 ? -12.703 -4.758 8.133 1 97.38 80 GLN B C 1
ATOM 1760 O O . GLN B 1 80 ? -12.266 -4.352 7.051 1 97.38 80 GLN B O 1
ATOM 1765 N N . THR B 1 81 ? -13.75 -4.27 8.695 1 98.44 81 THR B N 1
ATOM 1766 C CA . THR B 1 81 ? -14.484 -3.141 8.133 1 98.44 81 THR B CA 1
ATOM 1767 C C . THR B 1 81 ? -14.602 -2.008 9.141 1 98.44 81 THR B C 1
ATOM 1769 O O . THR B 1 81 ? -14.289 -2.186 10.32 1 98.44 81 THR B O 1
ATOM 1772 N N . VAL B 1 82 ? -14.984 -0.91 8.672 1 98.5 82 VAL B N 1
ATOM 1773 C CA . VAL B 1 82 ? -15.328 0.226 9.523 1 98.5 82 VAL B CA 1
ATOM 1774 C C . VAL B 1 82 ? -16.641 0.854 9.039 1 98.5 82 VAL B C 1
ATOM 1776 O O . VAL B 1 82 ? -17.156 0.493 7.984 1 98.5 82 VAL B O 1
ATOM 1779 N N . ARG B 1 83 ? -17.125 1.777 9.812 1 98.5 83 ARG B N 1
ATOM 1780 C CA . ARG B 1 83 ? -18.328 2.543 9.477 1 98.5 83 ARG B CA 1
ATOM 1781 C C . ARG B 1 83 ? -17.953 3.908 8.906 1 98.5 83 ARG B C 1
ATOM 1783 O O . ARG B 1 83 ? -16.844 4.395 9.109 1 98.5 83 ARG B O 1
ATOM 1790 N N . PRO B 1 84 ? -18.875 4.496 8.141 1 97.75 84 PRO B N 1
ATOM 1791 C CA . PRO B 1 84 ? -18.594 5.836 7.617 1 97.75 84 PRO B CA 1
ATOM 1792 C C . PRO B 1 84 ? -18.297 6.848 8.727 1 97.75 84 PRO B C 1
ATOM 1794 O O . PRO B 1 84 ? -17.516 7.785 8.516 1 97.75 84 PRO B O 1
ATOM 1797 N N . ASP B 1 85 ? -18.828 6.613 9.906 1 97.25 85 ASP B N 1
ATOM 1798 C CA . ASP B 1 85 ? -18.688 7.598 10.977 1 97.25 85 ASP B CA 1
ATOM 1799 C C . ASP B 1 85 ? -17.531 7.246 11.906 1 97.25 85 ASP B C 1
ATOM 1801 O O . ASP B 1 85 ? -17.281 7.938 12.898 1 97.25 85 ASP B O 1
ATOM 1805 N N . THR B 1 86 ? -16.828 6.172 11.625 1 97.06 86 THR B N 1
ATOM 1806 C CA . THR B 1 86 ? -15.633 5.84 12.391 1 97.06 86 THR B CA 1
ATOM 1807 C C . THR B 1 86 ? -14.633 6.988 12.359 1 97.06 86 THR B C 1
ATOM 1809 O O . THR B 1 86 ? -14.391 7.574 11.297 1 97.06 86 THR B O 1
ATOM 1812 N N . PRO B 1 87 ? -14.148 7.402 13.539 1 95.75 87 PRO B N 1
ATOM 1813 C CA . PRO B 1 87 ? -13.07 8.398 13.523 1 95.7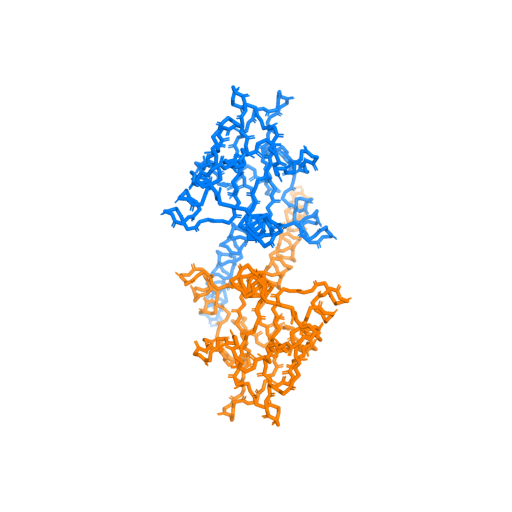5 87 PRO B CA 1
ATOM 1814 C C . PRO B 1 87 ? -11.891 7.973 12.656 1 95.75 87 PRO B C 1
ATOM 1816 O O . PRO B 1 87 ? -11.445 6.82 12.734 1 95.75 87 PRO B O 1
ATOM 1819 N N . LEU B 1 88 ? -11.445 8.883 11.836 1 94.81 88 LEU B N 1
ATOM 1820 C CA . LEU B 1 88 ? -10.352 8.594 10.914 1 94.81 88 LEU B CA 1
ATOM 1821 C C . LEU B 1 88 ? -9.117 8.109 11.672 1 94.81 88 LEU B C 1
ATOM 1823 O O . LEU B 1 88 ? -8.414 7.207 11.211 1 94.81 88 LEU B O 1
ATOM 1827 N N . ARG B 1 89 ? -8.82 8.664 12.828 1 92.81 89 ARG B N 1
ATOM 1828 C CA . ARG B 1 89 ? -7.672 8.266 13.641 1 92.81 89 ARG B CA 1
ATOM 1829 C C . ARG B 1 89 ? -7.73 6.781 13.977 1 92.81 89 ARG B C 1
ATOM 1831 O O . ARG B 1 89 ? -6.703 6.098 13.984 1 92.81 89 ARG B O 1
ATOM 1838 N N . ARG B 1 90 ? -8.875 6.309 14.25 1 94.75 90 ARG B N 1
ATOM 1839 C CA . ARG B 1 90 ? -9.047 4.895 14.57 1 94.75 90 ARG B CA 1
ATOM 1840 C C . ARG B 1 90 ? -8.805 4.023 13.344 1 94.75 90 ARG B C 1
ATOM 1842 O O . ARG B 1 90 ? -8.141 2.986 13.43 1 94.75 90 ARG B O 1
ATOM 1849 N N . ALA B 1 91 ? -9.367 4.418 12.234 1 96.56 91 ALA B N 1
ATOM 1850 C CA . ALA B 1 91 ? -9.18 3.674 10.992 1 96.56 91 ALA B CA 1
ATOM 1851 C C . ALA B 1 91 ? -7.699 3.59 10.617 1 96.56 91 ALA B C 1
ATOM 1853 O O . ALA B 1 91 ? -7.207 2.523 10.242 1 96.56 91 ALA B O 1
ATOM 1854 N N . VAL B 1 92 ? -7.02 4.684 10.75 1 95.31 92 VAL B N 1
ATOM 1855 C CA . VAL B 1 92 ? -5.605 4.738 10.398 1 95.31 92 VAL B CA 1
ATOM 1856 C C . VAL B 1 92 ? -4.801 3.832 11.328 1 95.31 92 VAL B C 1
ATOM 1858 O O . VAL B 1 92 ? -3.914 3.102 10.883 1 95.31 92 VAL B O 1
ATOM 1861 N N . THR B 1 93 ? -5.125 3.885 12.609 1 94.38 93 THR B N 1
ATOM 1862 C CA . THR B 1 93 ? -4.461 3.025 13.586 1 94.38 93 THR B CA 1
ATOM 1863 C C . THR B 1 93 ? -4.66 1.554 13.234 1 94.38 93 THR B C 1
ATOM 1865 O O . THR B 1 93 ? -3.707 0.771 13.242 1 94.38 93 THR B O 1
ATOM 1868 N N . LEU B 1 94 ? -5.855 1.181 12.852 1 95.12 94 LEU B N 1
ATOM 1869 C CA . LEU B 1 94 ? -6.172 -0.184 12.445 1 95.12 94 LEU B CA 1
ATOM 1870 C C . LEU B 1 94 ? -5.34 -0.599 11.242 1 95.12 94 LEU B C 1
ATOM 1872 O O . LEU B 1 94 ? -4.762 -1.688 11.219 1 95.12 94 LEU B O 1
ATOM 1876 N N . MET B 1 95 ? -5.25 0.267 10.258 1 95.06 95 MET B N 1
ATOM 1877 C CA . MET B 1 95 ? -4.539 -0.032 9.023 1 95.06 95 MET B CA 1
ATOM 1878 C C . MET B 1 95 ? -3.047 -0.218 9.281 1 95.06 95 MET B C 1
ATOM 1880 O O . MET B 1 95 ? -2.436 -1.156 8.773 1 95.06 95 MET B O 1
ATOM 1884 N N . LEU B 1 96 ? -2.484 0.632 10.117 1 92.19 96 LEU B N 1
ATOM 1885 C CA . LEU B 1 96 ? -1.055 0.564 10.398 1 92.19 96 LEU B CA 1
ATOM 1886 C C . LEU B 1 96 ? -0.729 -0.642 11.273 1 92.19 96 LEU B C 1
ATOM 1888 O O . LEU B 1 96 ? 0.244 -1.355 11.023 1 92.19 96 LEU B O 1
ATOM 1892 N N . GLU B 1 97 ? -1.551 -0.887 12.297 1 92.31 97 GLU B N 1
ATOM 1893 C CA . GLU B 1 97 ? -1.31 -1.965 13.25 1 92.31 97 GLU B CA 1
ATOM 1894 C C . GLU B 1 97 ? -1.403 -3.33 12.578 1 92.31 97 GLU B C 1
ATOM 1896 O O . GLU B 1 97 ? -0.594 -4.219 12.852 1 92.31 97 GLU B O 1
ATOM 1901 N N . HIS B 1 98 ? -2.357 -3.473 11.695 1 92.56 98 HIS B N 1
ATOM 1902 C CA . HIS B 1 98 ? -2.607 -4.777 11.094 1 92.56 98 HIS B CA 1
ATOM 1903 C C . HIS B 1 98 ? -2.078 -4.84 9.664 1 92.56 98 HIS B C 1
ATOM 1905 O O . HIS B 1 98 ? -2.217 -5.863 8.992 1 92.56 98 HIS B O 1
ATOM 1911 N N . LYS B 1 99 ? -1.5 -3.705 9.18 1 89.56 99 LYS B N 1
ATOM 1912 C CA . LYS B 1 99 ? -0.911 -3.605 7.844 1 89.56 99 LYS B CA 1
ATOM 1913 C C . LYS B 1 99 ? -1.95 -3.883 6.762 1 89.56 99 LYS B C 1
ATOM 1915 O O . LYS B 1 99 ? -1.692 -4.645 5.828 1 89.56 99 LYS B O 1
ATOM 1920 N N . TYR B 1 100 ? -3.141 -3.328 7.047 1 92.5 100 TYR B N 1
ATOM 1921 C CA . TYR B 1 100 ? -4.18 -3.402 6.023 1 92.5 100 TYR B CA 1
ATOM 1922 C C . TYR B 1 100 ? -3.953 -2.357 4.938 1 92.5 100 TYR B C 1
ATOM 1924 O O . TYR B 1 100 ? -3.721 -1.183 5.234 1 92.5 100 TYR B O 1
ATOM 1932 N N . GLY B 1 101 ? -4.035 -2.715 3.701 1 92.19 101 GLY B N 1
ATOM 1933 C CA . GLY B 1 101 ? -3.949 -1.772 2.598 1 92.19 101 GLY B CA 1
ATOM 1934 C C . GLY B 1 101 ? -5.238 -1.003 2.367 1 92.19 101 GLY B C 1
ATOM 1935 O O . GLY B 1 101 ? -5.234 0.041 1.711 1 92.19 101 GLY B O 1
ATOM 1936 N N . CYS B 1 102 ? -6.254 -1.59 2.943 1 95.94 102 CYS B N 1
ATOM 1937 C CA . CYS B 1 102 ? -7.551 -0.934 2.83 1 95.94 102 CYS B CA 1
ATOM 1938 C C . CYS B 1 102 ? -8.484 -1.361 3.959 1 95.94 102 CYS B C 1
ATOM 1940 O O . CYS B 1 102 ? -8.195 -2.328 4.668 1 95.94 102 CYS B O 1
ATOM 1942 N N . LEU B 1 103 ? -9.516 -0.603 4.137 1 98.06 103 LEU B N 1
ATOM 1943 C CA . LEU B 1 103 ? -10.648 -0.922 5 1 98.06 103 LEU B CA 1
ATOM 1944 C C . LEU B 1 103 ? -11.969 -0.681 4.273 1 98.06 103 LEU B C 1
ATOM 1946 O O . LEU B 1 103 ? -12.359 0.468 4.047 1 98.06 103 LEU B O 1
ATOM 1950 N N . PRO B 1 104 ? -12.672 -1.747 3.902 1 98.75 104 PRO B N 1
ATOM 1951 C CA . PRO B 1 104 ? -14.031 -1.516 3.395 1 98.75 104 PRO B CA 1
ATOM 1952 C C . PRO B 1 104 ? -14.93 -0.817 4.414 1 98.75 104 PRO B C 1
ATOM 1954 O O . PRO B 1 104 ? -14.828 -1.081 5.613 1 98.75 104 PRO B O 1
ATOM 1957 N N . VAL B 1 105 ? -15.703 0.074 3.945 1 98.81 105 VAL B N 1
ATOM 1958 C CA . VAL B 1 105 ? -16.641 0.831 4.773 1 98.81 105 VAL B CA 1
ATOM 1959 C C . VAL B 1 105 ? -18.062 0.326 4.543 1 98.81 105 VAL B C 1
ATOM 1961 O O . VAL B 1 105 ? -18.547 0.333 3.412 1 98.81 105 VAL B O 1
ATOM 1964 N N . VAL B 1 106 ? -18.672 -0.135 5.59 1 98.69 106 VAL B N 1
ATOM 1965 C CA . VAL B 1 106 ? -20 -0.723 5.457 1 98.69 106 VAL B CA 1
ATOM 1966 C C . VAL B 1 106 ? -20.969 -0.039 6.418 1 98.69 106 VAL B C 1
ATOM 1968 O O . VAL B 1 106 ? -20.547 0.55 7.418 1 98.69 106 VAL B O 1
ATOM 1971 N N . ASP B 1 107 ? -22.188 -0.072 6.094 1 97.94 107 ASP B N 1
ATOM 1972 C CA . ASP B 1 107 ? -23.188 0.431 7.023 1 97.94 107 ASP B CA 1
ATOM 1973 C C . ASP B 1 107 ? -23.609 -0.652 8.016 1 97.94 107 ASP B C 1
ATOM 1975 O O . ASP B 1 107 ? -22.969 -1.702 8.102 1 97.94 107 ASP B O 1
ATOM 1979 N N . GLU B 1 108 ? -24.562 -0.382 8.781 1 96.62 108 GLU B N 1
ATOM 1980 C CA . GLU B 1 108 ? -25 -1.285 9.844 1 96.62 108 GLU B CA 1
ATOM 1981 C C . GLU B 1 108 ? -25.484 -2.615 9.266 1 96.62 108 GLU B C 1
ATOM 1983 O O . GLU B 1 108 ? -25.344 -3.66 9.906 1 96.62 108 GLU B O 1
ATOM 1988 N N . GLY B 1 109 ? -25.938 -2.623 8.07 1 96.56 109 GLY B N 1
ATOM 1989 C CA . GLY B 1 109 ? -26.469 -3.82 7.445 1 96.56 109 GLY B CA 1
ATOM 1990 C C . GLY B 1 109 ? -25.438 -4.598 6.66 1 96.56 109 GLY B C 1
ATOM 1991 O O . GLY B 1 109 ? -25.75 -5.629 6.062 1 96.56 109 GLY B O 1
ATOM 1992 N N . GLY B 1 110 ? -24.266 -4.105 6.609 1 97.44 110 GLY B N 1
ATOM 1993 C CA . GLY B 1 110 ? -23.203 -4.801 5.895 1 97.44 110 GLY B CA 1
ATOM 1994 C C . GLY B 1 110 ? -23.094 -4.387 4.438 1 97.44 110 GLY B C 1
ATOM 1995 O O . GLY B 1 110 ? -22.312 -4.961 3.678 1 97.44 110 GLY B O 1
ATOM 1996 N N . VAL B 1 111 ? -23.922 -3.338 4.125 1 98.06 111 VAL B N 1
ATOM 1997 C CA . VAL B 1 111 ? -23.891 -2.84 2.752 1 98.06 111 VAL B CA 1
ATOM 1998 C C . VAL B 1 111 ? -22.625 -2.002 2.535 1 98.06 111 VAL B C 1
ATOM 2000 O O . VAL B 1 111 ? -22.297 -1.146 3.357 1 98.06 111 VAL B O 1
ATOM 2003 N N . LEU B 1 112 ? -21.969 -2.248 1.458 1 98.5 112 LEU B N 1
ATOM 2004 C CA . LEU B 1 112 ? -20.719 -1.549 1.149 1 98.5 112 LEU B CA 1
ATOM 2005 C C . LEU B 1 112 ? -20.984 -0.092 0.791 1 98.5 112 LEU B C 1
ATOM 2007 O O . LEU B 1 112 ? -21.766 0.192 -0.124 1 98.5 112 LEU B O 1
ATOM 2011 N N . GLN B 1 113 ? -20.359 0.817 1.58 1 98.31 113 GLN B N 1
ATOM 2012 C CA . GLN B 1 113 ? -20.562 2.246 1.36 1 98.31 113 GLN B CA 1
ATOM 2013 C C . GLN B 1 113 ? -19.359 2.875 0.68 1 98.31 113 GLN B C 1
ATOM 2015 O O . GLN B 1 113 ? -19.453 3.955 0.095 1 98.31 113 GLN B O 1
ATOM 2020 N N . GLY B 1 114 ? -18.219 2.264 0.772 1 98.31 114 GLY B N 1
ATOM 2021 C CA . GLY B 1 114 ? -16.953 2.775 0.252 1 98.31 114 GLY B CA 1
ATOM 2022 C C . GLY B 1 114 ? -15.758 1.951 0.673 1 98.31 114 GLY B C 1
ATOM 2023 O O . GLY B 1 114 ? -15.898 0.8 1.088 1 98.31 114 GLY B O 1
ATOM 2024 N N . ILE B 1 115 ? -14.641 2.486 0.53 1 98.56 115 ILE B N 1
ATOM 2025 C CA . ILE B 1 115 ? -13.398 1.834 0.923 1 98.56 115 ILE B CA 1
ATOM 2026 C C . ILE B 1 115 ? -12.352 2.887 1.268 1 98.56 115 ILE B C 1
ATOM 2028 O O . ILE B 1 115 ? -12.25 3.918 0.597 1 98.56 115 ILE B O 1
ATOM 2032 N N . LEU B 1 116 ? -11.711 2.756 2.365 1 97.69 116 LEU B N 1
ATOM 2033 C CA . LEU B 1 116 ? -10.57 3.584 2.73 1 97.69 116 LEU B CA 1
ATOM 2034 C C . LEU B 1 116 ? -9.258 2.867 2.424 1 97.69 116 LEU B C 1
ATOM 2036 O O . LEU B 1 116 ? -9.008 1.773 2.938 1 97.69 116 LEU B O 1
ATOM 2040 N N . THR B 1 117 ? -8.438 3.455 1.584 1 95.31 117 THR B N 1
ATOM 2041 C CA . THR B 1 117 ? -7.18 2.832 1.191 1 95.31 117 THR B CA 1
ATOM 2042 C C . THR B 1 117 ? -5.996 3.682 1.64 1 95.31 117 THR B C 1
ATOM 2044 O O . THR B 1 117 ? -6.168 4.836 2.039 1 95.31 117 THR B O 1
ATOM 2047 N N . GLU B 1 118 ? -4.82 3.066 1.593 1 92.31 118 GLU B N 1
ATOM 2048 C CA . GLU B 1 118 ? -3.605 3.836 1.84 1 92.31 118 GLU B CA 1
ATOM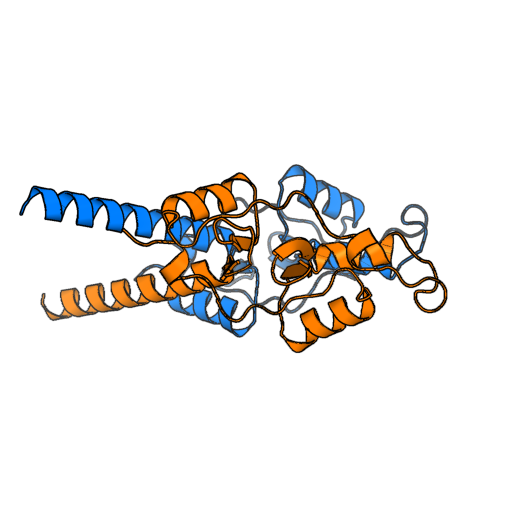 2049 C C . GLU B 1 118 ? -3.488 5.012 0.874 1 92.31 118 GLU B C 1
ATOM 2051 O O . GLU B 1 118 ? -3.031 6.09 1.254 1 92.31 118 GLU B O 1
ATOM 2056 N N . ALA B 1 119 ? -3.959 4.777 -0.349 1 91.75 119 ALA B N 1
ATOM 2057 C CA . ALA B 1 119 ? -3.91 5.848 -1.343 1 91.75 119 ALA B CA 1
ATOM 2058 C C . ALA B 1 119 ? -4.766 7.035 -0.911 1 91.75 119 ALA B C 1
ATOM 2060 O O . ALA B 1 119 ? -4.391 8.188 -1.127 1 91.75 119 ALA B O 1
ATOM 2061 N N . ASP B 1 120 ? -5.867 6.77 -0.351 1 92.94 120 ASP B N 1
ATOM 2062 C CA . ASP B 1 120 ? -6.715 7.84 0.167 1 92.94 120 ASP B CA 1
ATOM 2063 C C . ASP B 1 120 ? -5.984 8.656 1.229 1 92.94 120 ASP B C 1
ATOM 2065 O O . ASP B 1 120 ? -6.078 9.883 1.25 1 92.94 120 ASP B O 1
ATOM 2069 N N . LEU B 1 121 ? -5.332 7.926 2.105 1 92.88 121 LEU B N 1
ATOM 2070 C CA . LEU B 1 121 ? -4.633 8.586 3.201 1 92.88 121 LEU B CA 1
ATOM 2071 C C . LEU B 1 121 ? -3.43 9.367 2.686 1 92.88 121 LEU B C 1
ATOM 2073 O O . LEU B 1 121 ? -3.104 10.438 3.213 1 92.88 121 LEU B O 1
ATOM 2077 N N . VAL B 1 122 ? -2.781 8.82 1.648 1 92.5 122 VAL B N 1
ATOM 2078 C CA . VAL B 1 122 ? -1.671 9.531 1.025 1 92.5 122 VAL B CA 1
ATOM 2079 C C . VAL B 1 122 ? -2.182 10.812 0.372 1 92.5 122 VAL B C 1
ATOM 2081 O O . VAL B 1 122 ? -1.556 11.867 0.487 1 92.5 122 VAL B O 1
ATOM 2084 N N . ARG B 1 123 ? -3.26 10.734 -0.252 1 91.94 123 ARG B N 1
ATOM 2085 C CA . ARG B 1 123 ? -3.869 11.922 -0.839 1 91.94 123 ARG B CA 1
ATOM 2086 C C . ARG B 1 123 ? -4.219 12.945 0.237 1 91.94 123 ARG B C 1
ATOM 2088 O O . ARG B 1 123 ? -4.02 14.148 0.046 1 91.94 123 ARG B O 1
ATOM 2095 N N . TYR B 1 124 ? -4.746 12.383 1.277 1 89.5 124 TYR B N 1
ATOM 2096 C CA . TYR B 1 124 ? -5.062 13.258 2.402 1 89.5 124 TYR B CA 1
ATOM 2097 C C . TYR B 1 124 ? -3.805 13.938 2.938 1 89.5 124 TYR B C 1
ATOM 2099 O O . TYR B 1 124 ? -3.812 15.133 3.225 1 89.5 124 TYR B O 1
ATOM 2107 N N . ALA B 1 125 ? -2.762 13.148 3.098 1 86 125 ALA B N 1
ATOM 2108 C CA . ALA B 1 125 ? -1.479 13.695 3.531 1 86 125 ALA B CA 1
ATOM 2109 C C . ALA B 1 125 ? -0.986 14.773 2.566 1 86 125 ALA B C 1
ATOM 2111 O O . ALA B 1 125 ? -0.464 15.805 2.992 1 86 125 ALA B O 1
ATOM 2112 N N . GLN B 1 126 ? -1.128 14.445 1.308 1 87.94 126 GLN B N 1
ATOM 2113 C CA . GLN B 1 126 ? -0.731 15.406 0.287 1 87.94 126 GLN B CA 1
ATOM 2114 C C . GLN B 1 126 ? -1.449 16.734 0.479 1 87.94 126 GLN B C 1
ATOM 2116 O O . GLN B 1 126 ? -0.833 17.797 0.379 1 87.94 126 GLN B O 1
ATOM 2121 N N . HIS B 1 127 ? -2.732 16.688 0.768 1 86.56 127 HIS B N 1
ATOM 2122 C CA . HIS B 1 127 ? -3.533 17.875 1.009 1 86.56 127 HIS B CA 1
ATOM 2123 C C . HIS B 1 127 ? -3.033 18.641 2.23 1 86.56 127 HIS B C 1
ATOM 2125 O O . HIS B 1 127 ? -2.881 19.859 2.186 1 86.56 127 HIS B O 1
ATOM 2131 N N . LEU B 1 128 ? -2.703 17.938 3.242 1 82 128 LEU B N 1
ATOM 2132 C CA . LEU B 1 128 ? -2.26 18.547 4.488 1 82 128 LEU B CA 1
ATOM 2133 C C . LEU B 1 128 ? -0.88 19.172 4.32 1 82 128 LEU B C 1
ATOM 2135 O O . LEU B 1 128 ? -0.597 20.219 4.906 1 82 128 LEU B O 1
ATOM 2139 N N . ILE B 1 129 ? -0.037 18.531 3.598 1 81.88 129 ILE B N 1
ATOM 2140 C CA . ILE B 1 129 ? 1.293 19.062 3.309 1 81.88 129 ILE B CA 1
ATOM 2141 C C . ILE B 1 129 ? 1.173 20.359 2.527 1 81.88 129 ILE B C 1
ATOM 2143 O O . ILE B 1 129 ? 1.892 21.328 2.803 1 81.88 129 ILE B O 1
ATOM 2147 N N . GLY B 1 130 ? 0.313 20.266 1.526 1 81.19 130 GLY B N 1
ATOM 2148 C CA . GLY B 1 130 ? 0.075 21.484 0.759 1 81.19 130 GLY B CA 1
ATOM 2149 C C . GLY B 1 130 ? -0.386 22.656 1.612 1 81.19 130 GLY B C 1
ATOM 2150 O O . GLY B 1 130 ? 0.063 23.781 1.421 1 81.19 130 GLY B O 1
ATOM 2151 N N . GLU B 1 131 ? -1.229 22.344 2.531 1 77.81 131 GLU B N 1
ATOM 2152 C CA . GLU B 1 131 ? -1.73 23.375 3.426 1 77.81 131 GLU B CA 1
ATOM 2153 C C . GLU B 1 131 ? -0.619 23.922 4.316 1 77.81 131 GLU B C 1
ATOM 2155 O O . GLU B 1 131 ? -0.571 25.125 4.598 1 77.81 131 GLU B O 1
ATOM 2160 N N . GLN B 1 132 ? 0.169 23.016 4.742 1 73.25 132 GLN B N 1
ATOM 2161 C CA . GLN B 1 132 ? 1.283 23.438 5.586 1 73.25 132 GLN B CA 1
ATOM 2162 C C . GLN B 1 132 ? 2.273 24.297 4.805 1 73.25 132 GLN B C 1
ATOM 2164 O O . GLN B 1 132 ? 2.793 25.281 5.332 1 73.25 132 GLN B O 1
ATOM 2169 N N . ASP B 1 133 ? 2.521 23.812 3.574 1 73.81 133 ASP B N 1
ATOM 2170 C CA . ASP B 1 133 ? 3.43 24.594 2.732 1 73.81 133 ASP B CA 1
ATOM 2171 C C . ASP B 1 133 ? 2.887 26 2.486 1 73.81 133 ASP B C 1
ATOM 2173 O O . ASP B 1 133 ? 3.641 26.969 2.516 1 73.81 133 ASP B O 1
ATOM 2177 N N . ARG B 1 134 ? 1.591 26.109 2.344 1 69.25 134 ARG B N 1
ATOM 2178 C CA . ARG B 1 134 ? 0.963 27.422 2.135 1 69.25 134 ARG B CA 1
ATOM 2179 C C . ARG B 1 134 ? 1.039 28.266 3.398 1 69.25 134 ARG B C 1
ATOM 2181 O O . ARG B 1 134 ? 1.316 29.469 3.328 1 69.25 134 ARG B O 1
ATOM 2188 N N . ARG B 1 135 ? 0.902 27.672 4.477 1 68.94 135 ARG B N 1
ATOM 2189 C CA . ARG B 1 135 ? 0.944 28.391 5.742 1 68.94 135 ARG B CA 1
ATOM 2190 C C . ARG B 1 135 ? 2.352 28.906 6.035 1 68.94 135 ARG B C 1
ATOM 2192 O O . ARG B 1 135 ? 2.525 30.016 6.523 1 68.94 135 ARG B O 1
ATOM 2199 N N . GLU B 1 136 ? 3.246 28.047 5.719 1 68.44 136 GLU B N 1
ATOM 2200 C CA . GLU B 1 136 ? 4.633 28.438 5.969 1 68.44 136 GLU B CA 1
ATOM 2201 C C . GLU B 1 136 ? 5.082 29.547 5.016 1 68.44 136 GLU B C 1
ATOM 2203 O O . GLU B 1 136 ? 5.797 30.469 5.418 1 68.44 136 GLU B O 1
ATOM 2208 N N . LEU B 1 137 ? 4.645 29.406 3.807 1 67.06 137 LEU B N 1
ATOM 2209 C CA . LEU B 1 137 ? 4.945 30.469 2.848 1 67.06 137 LEU B CA 1
ATOM 2210 C C . LEU B 1 137 ? 4.285 31.781 3.26 1 67.06 137 LEU B C 1
ATOM 2212 O O . LEU B 1 137 ? 4.906 32.844 3.18 1 67.06 137 LEU B O 1
ATOM 2216 N N . ALA B 1 138 ? 3.014 31.766 3.744 1 66.44 138 ALA B N 1
ATOM 2217 C CA . ALA B 1 138 ? 2.279 32.938 4.203 1 66.44 138 ALA B CA 1
ATOM 2218 C C . ALA B 1 138 ? 2.926 33.531 5.449 1 66.44 138 ALA B C 1
ATOM 2220 O O . ALA B 1 138 ? 3 34.75 5.59 1 66.44 138 ALA B O 1
ATOM 2221 N N . ALA B 1 139 ? 3.414 32.688 6.285 1 65.5 139 ALA B N 1
ATOM 2222 C CA . ALA B 1 139 ? 4.066 33.156 7.504 1 65.5 139 ALA B CA 1
ATOM 2223 C C . ALA B 1 139 ? 5.379 33.875 7.184 1 65.5 139 ALA B C 1
ATOM 2225 O O . ALA B 1 139 ? 5.738 34.844 7.84 1 65.5 139 ALA B O 1
ATOM 2226 N N . GLU B 1 140 ? 6.008 33.281 6.203 1 66 140 GLU B N 1
ATOM 2227 C CA . GLU B 1 140 ? 7.258 33.906 5.773 1 66 140 GLU B CA 1
ATOM 2228 C C . GLU B 1 140 ? 7.008 35.25 5.117 1 66 140 GLU B C 1
ATOM 2230 O O . GLU B 1 140 ? 7.809 36.188 5.262 1 66 140 GLU B O 1
ATOM 2235 N N . PHE B 1 141 ? 5.961 35.344 4.43 1 67.81 141 PHE B N 1
ATOM 2236 C CA . PHE B 1 141 ? 5.613 36.625 3.793 1 67.81 141 PHE B CA 1
ATOM 2237 C C . PHE B 1 141 ? 5.156 37.625 4.828 1 67.81 141 PHE B C 1
ATOM 2239 O O . PHE B 1 141 ? 5.402 38.844 4.68 1 67.81 141 PHE B O 1
ATOM 2246 N N . ASN B 1 142 ? 4.395 37.094 5.793 1 64.5 142 ASN B N 1
ATOM 2247 C CA . ASN B 1 142 ? 3.879 38 6.797 1 64.5 142 ASN B CA 1
ATOM 2248 C C . ASN B 1 142 ? 4.953 38.375 7.809 1 64.5 142 ASN B C 1
ATOM 2250 O O . ASN B 1 142 ? 4.754 39.312 8.617 1 64.5 142 ASN B O 1
ATOM 2254 N N . ALA B 1 143 ? 5.984 37.688 7.801 1 57.53 143 ALA B N 1
ATOM 2255 C CA . ALA B 1 143 ? 7.094 38.125 8.648 1 57.53 143 ALA B CA 1
ATOM 2256 C C . ALA B 1 143 ? 7.945 39.188 7.934 1 57.53 143 ALA B C 1
ATOM 2258 O O . ALA B 1 143 ? 8.016 39.188 6.699 1 57.53 143 ALA B O 1
#

Solvent-accessible surface area (backbone atoms only — not comparable to full-atom values): 15285 Å² total; per-residue (Å²): 125,66,32,33,56,79,57,35,45,58,89,65,67,67,38,48,47,88,38,38,49,68,56,52,51,48,51,29,61,74,67,70,47,55,67,33,43,20,30,58,95,59,20,61,59,26,38,40,35,54,63,53,52,33,48,48,45,38,70,46,76,58,60,56,88,80,55,67,53,37,35,66,77,68,36,44,60,89,65,70,65,44,42,47,77,37,48,33,70,55,53,49,50,52,26,65,76,68,66,43,65,54,33,46,21,24,50,96,84,36,35,61,59,26,34,37,35,57,66,45,38,38,51,49,30,50,53,52,49,51,50,48,44,49,48,51,53,50,49,58,64,73,91,125,65,33,35,56,81,59,36,45,58,86,65,68,68,37,48,47,87,38,38,49,67,57,50,51,49,50,29,61,74,68,70,48,56,68,33,43,19,30,59,96,59,21,61,58,26,38,38,36,56,64,52,52,32,47,47,47,37,71,46,76,56,59,53,87,81,57,68,53,38,37,66,77,68,37,43,60,88,65,71,64,43,40,47,76,38,47,33,68,55,55,49,49,51,26,63,76,68,67,43,64,55,33,46,20,24,51,97,84,37,34,60,58,25,32,37,36,56,66,45,38,39,51,49,30,49,52,50,50,51,50,48,46,50,48,52,52,49,49,56,66,73,93

Secondary structure (DSSP, 8-state):
--BGGGTSB-S---EETTSBHHHHHHHHHHHT-SEEEEEETTEEEEEEEHHHHHHHHHH--S-TTTSPPBHHHH-BSS---B-TTSBHHHHHHHHHHHT-SEEEEE-TTSBEEEEEEHHHHHHHHHHHHHHHHHHHHHHHHH-/--BGGGTSB-S---EETTSBHHHHHHHHHHHT-SEEEEEETTEEEEEEEHHHHHHHHHH--S-TTTSPPBHHHH-BSS---B-TTSBHHHHHHHHHHHT-SEEEEE-TTSBEEEEEEHHHHHHHHHHHHHHHHHHHHHHHHH-

InterPro domains:
  IPR000644 CBS domain [PF00571] (4-57)
  IPR000644 CBS domain [PF00571] (72-125)
  IPR000644 CBS domain [PS51371] (8-64)
  IPR000644 CBS domain [PS51371] (75-134)
  IPR000644 CBS domain [SM00116] (11-58)
  IPR000644 CBS domain [SM00116] (78-126)
  IPR046342 CBS domain superfamily [G3DSA:3.10.580.10] (1-142)
  IPR046342 CBS domain superfamily [SSF54631] (3-124)
  IPR051462 CBS domain-containing protein [PTHR48108] (3-129)

pLDDT: mean 89.25, std 11.08, range [55.72, 98.81]